Protein AF-A0A7X1GL61-F1 (afdb_monomer_lite)

Structure (mmCIF, N/CA/C/O backbone):
data_AF-A0A7X1GL61-F1
#
_entry.id   AF-A0A7X1GL61-F1
#
loop_
_atom_site.group_PDB
_atom_site.id
_atom_site.type_symbol
_atom_site.label_atom_id
_atom_site.label_alt_id
_atom_site.label_comp_id
_atom_site.label_asym_id
_atom_site.label_entity_id
_atom_site.label_seq_id
_atom_site.pdbx_PDB_ins_code
_atom_site.Cartn_x
_atom_site.Cartn_y
_atom_site.Cartn_z
_atom_site.occupancy
_atom_site.B_iso_or_equiv
_atom_site.auth_seq_id
_atom_site.auth_comp_id
_atom_site.auth_asym_id
_atom_site.auth_atom_id
_atom_site.pdbx_PDB_model_num
ATOM 1 N N . MET A 1 1 ? -16.104 19.755 0.732 1.00 35.72 1 MET A N 1
ATOM 2 C CA . MET A 1 1 ? -14.929 19.092 1.337 1.00 35.72 1 MET A CA 1
ATOM 3 C C . MET A 1 1 ? -15.304 17.815 2.101 1.00 35.72 1 MET A C 1
ATOM 5 O O . MET A 1 1 ? -14.654 16.812 1.860 1.00 35.72 1 MET A O 1
ATOM 9 N N . GLY A 1 2 ? -16.372 17.779 2.916 1.00 31.67 2 GLY A N 1
ATOM 10 C CA . GLY A 1 2 ? -16.784 16.562 3.654 1.00 31.67 2 GLY A CA 1
ATOM 11 C C . GLY A 1 2 ? -17.277 15.363 2.818 1.00 31.67 2 GLY A C 1
ATOM 12 O O . GLY A 1 2 ? -17.193 14.228 3.269 1.00 31.67 2 GLY A O 1
ATOM 13 N N . LYS A 1 3 ? -17.732 15.567 1.570 1.00 37.81 3 LYS A N 1
ATOM 14 C CA . LYS A 1 3 ? -18.213 14.467 0.703 1.00 37.81 3 LYS A CA 1
ATOM 15 C C . LYS A 1 3 ? -17.105 13.606 0.076 1.00 37.81 3 LYS A C 1
ATOM 17 O O . LYS A 1 3 ? -17.399 12.509 -0.374 1.00 37.81 3 LYS A O 1
ATOM 22 N N . THR A 1 4 ? -15.863 14.092 0.022 1.00 42.78 4 THR A N 1
ATOM 23 C CA . THR A 1 4 ? -14.760 13.411 -0.688 1.00 42.78 4 THR A CA 1
ATOM 24 C C . THR A 1 4 ? -13.744 12.756 0.245 1.00 42.78 4 THR A C 1
ATOM 26 O O . THR A 1 4 ? -13.018 11.874 -0.189 1.00 42.78 4 THR A O 1
ATOM 29 N N . LEU A 1 5 ? -13.685 13.186 1.509 1.00 47.06 5 LEU A N 1
ATOM 30 C CA . LEU A 1 5 ? -12.718 12.717 2.507 1.00 47.06 5 LEU A CA 1
ATOM 31 C C . LEU A 1 5 ? -13.384 11.996 3.707 1.00 47.06 5 LEU A C 1
ATOM 33 O O . LEU A 1 5 ? -12.695 11.559 4.624 1.00 47.06 5 LEU A O 1
ATOM 37 N N . GLY A 1 6 ? -14.715 11.856 3.705 1.00 50.38 6 GLY A N 1
ATOM 38 C CA . GLY A 1 6 ? -15.479 11.203 4.774 1.00 50.38 6 GLY A CA 1
ATOM 39 C C . GLY A 1 6 ? -15.629 12.053 6.044 1.00 50.38 6 GLY A C 1
ATOM 40 O O . GLY A 1 6 ? -14.907 13.031 6.261 1.00 50.38 6 GLY A O 1
ATOM 41 N N . GLN A 1 7 ? -16.577 11.669 6.910 1.00 53.06 7 GLN A N 1
ATOM 42 C CA . GLN A 1 7 ? -16.784 12.326 8.208 1.00 53.06 7 GLN A CA 1
ATOM 43 C C . GLN A 1 7 ? -15.521 12.272 9.077 1.00 53.06 7 GLN A C 1
ATOM 45 O O . GLN A 1 7 ? -15.272 13.224 9.811 1.00 53.06 7 GLN A O 1
ATOM 50 N N . ARG A 1 8 ? -14.676 11.235 8.943 1.00 49.50 8 ARG A N 1
ATOM 51 C CA . ARG A 1 8 ? -13.392 11.131 9.648 1.00 49.50 8 ARG A CA 1
ATOM 52 C C . ARG A 1 8 ? -12.419 12.225 9.254 1.00 49.50 8 ARG A C 1
ATOM 54 O O . ARG A 1 8 ? -11.902 12.848 10.154 1.00 49.50 8 ARG A O 1
ATOM 61 N N . ALA A 1 9 ? -12.171 12.540 7.984 1.00 48.84 9 ALA A N 1
ATOM 62 C CA . ALA A 1 9 ? -11.222 13.614 7.673 1.00 48.84 9 ALA A CA 1
ATOM 63 C C . ALA A 1 9 ? -11.732 14.988 8.110 1.00 48.84 9 ALA A C 1
ATOM 65 O O . ALA A 1 9 ? -10.955 15.810 8.578 1.00 48.84 9 ALA A O 1
ATOM 66 N N . GLU A 1 10 ? -13.038 15.240 8.007 1.00 48.97 10 GLU A N 1
ATOM 67 C CA . GLU A 1 10 ? -13.619 16.471 8.540 1.00 48.97 10 GLU A CA 1
ATOM 68 C C . GLU A 1 10 ? -13.513 16.514 10.072 1.00 48.97 10 GLU A C 1
ATOM 70 O O . GLU A 1 10 ? -13.145 17.544 10.633 1.00 48.97 10 GLU A O 1
ATOM 75 N N . ARG A 1 11 ? -13.765 15.393 10.754 1.00 56.38 11 ARG A N 1
ATOM 76 C CA . ARG A 1 11 ? -13.674 15.267 12.212 1.00 56.38 11 ARG A CA 1
ATOM 77 C C . ARG A 1 11 ? -12.227 15.244 12.700 1.00 56.38 11 ARG A C 1
ATOM 79 O O . ARG A 1 11 ? -11.986 15.864 13.713 1.00 56.38 11 ARG A O 1
ATOM 86 N N . VAL A 1 12 ? -11.281 14.663 11.963 1.00 52.12 12 VAL A N 1
ATOM 87 C CA . VAL A 1 12 ? -9.825 14.650 12.197 1.00 52.12 12 VAL A CA 1
ATOM 88 C C . VAL A 1 12 ? -9.245 16.028 11.952 1.00 52.12 12 VAL A C 1
ATOM 90 O O . VAL A 1 12 ? -8.448 16.478 12.752 1.00 52.12 12 VAL A O 1
ATOM 93 N N . LEU A 1 13 ? -9.671 16.755 10.918 1.00 54.50 13 LEU A N 1
ATOM 94 C CA . LEU A 1 13 ? -9.259 18.148 10.720 1.00 54.50 13 LEU A CA 1
ATOM 95 C C . LEU A 1 13 ? -9.868 19.071 11.785 1.00 54.50 13 LEU A C 1
ATOM 97 O O . LEU A 1 13 ? -9.197 19.989 12.246 1.00 54.50 13 LEU A O 1
ATOM 101 N N . ARG A 1 14 ? -11.107 18.812 12.231 1.00 51.25 14 ARG A N 1
ATOM 102 C CA . ARG A 1 14 ? -11.727 19.511 13.374 1.00 51.25 14 ARG A CA 1
ATOM 103 C C . ARG A 1 14 ? -11.134 19.082 14.728 1.00 51.25 14 ARG A C 1
ATOM 105 O O . ARG A 1 14 ? -11.115 19.885 15.656 1.00 51.25 14 ARG A O 1
ATOM 112 N N . SER A 1 15 ? -10.652 17.843 14.852 1.00 49.62 15 SER A N 1
ATOM 113 C CA . SER A 1 15 ? -10.037 17.254 16.051 1.00 49.62 15 SER A CA 1
ATOM 114 C C . SER A 1 15 ? -8.514 17.316 16.038 1.00 49.62 15 SER A C 1
ATOM 116 O O . SER A 1 15 ? -7.895 16.949 17.040 1.00 49.62 15 SER A O 1
ATOM 118 N N . CYS A 1 16 ? -7.899 17.820 14.963 1.00 47.19 16 CYS A N 1
ATOM 119 C CA . CYS A 1 16 ? -6.584 18.450 14.942 1.00 47.19 16 CYS A CA 1
ATOM 120 C C . CYS A 1 16 ? -6.709 19.719 15.787 1.00 47.19 16 CYS A C 1
ATOM 122 O O . CYS A 1 16 ? -6.627 20.849 15.317 1.00 47.19 16 CYS A O 1
ATOM 124 N N . LYS A 1 17 ? -6.977 19.494 17.076 1.00 55.34 17 LYS A N 1
ATOM 125 C CA . LYS A 1 17 ? -6.866 20.459 18.145 1.00 55.34 17 LYS A CA 1
ATOM 126 C C . LYS A 1 17 ? -5.479 21.079 18.0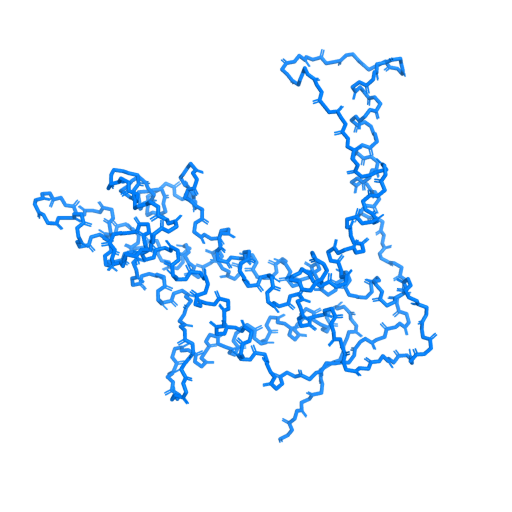34 1.00 55.34 17 LYS A C 1
ATOM 128 O O . LYS A 1 17 ? -4.526 20.418 17.614 1.00 55.34 17 LYS A O 1
ATOM 133 N N . SER A 1 18 ? -5.375 22.322 18.492 1.00 56.44 18 SER A N 1
ATOM 134 C CA . SER A 1 18 ? -4.109 23.026 18.727 1.00 56.44 18 SER A CA 1
ATOM 135 C C . SER A 1 18 ? -3.016 22.106 19.309 1.00 56.44 18 SER A C 1
ATOM 137 O O . SER A 1 18 ? -1.857 22.190 18.926 1.00 56.44 18 SER A O 1
ATOM 139 N N . ASP A 1 19 ? -3.411 21.139 20.145 1.00 60.50 19 ASP A N 1
ATOM 140 C CA . ASP A 1 19 ? -2.547 20.166 20.824 1.00 60.50 19 ASP A CA 1
ATOM 141 C C . ASP A 1 19 ? -1.820 19.150 19.916 1.00 60.50 19 ASP A C 1
ATOM 143 O O . ASP A 1 19 ? -0.963 18.416 20.407 1.00 60.50 19 ASP A O 1
ATOM 147 N N . ARG A 1 20 ? -2.149 19.064 18.618 1.00 62.38 20 ARG A N 1
ATOM 148 C CA . ARG A 1 20 ? -1.465 18.197 17.630 1.00 62.38 20 ARG A CA 1
ATOM 149 C C . ARG A 1 20 ? -0.757 18.979 16.517 1.00 62.38 20 ARG A C 1
ATOM 151 O O . ARG A 1 20 ? -0.264 18.374 15.567 1.00 62.38 20 ARG A O 1
ATOM 158 N N . ILE A 1 21 ? -0.711 20.307 16.617 1.00 72.50 21 ILE A N 1
ATOM 159 C CA . ILE A 1 21 ? 0.032 21.184 15.708 1.00 72.50 21 ILE A CA 1
ATOM 160 C C . ILE A 1 21 ? 1.222 21.737 16.488 1.00 72.50 21 ILE A C 1
ATOM 162 O O . ILE A 1 21 ? 1.045 22.415 17.495 1.00 72.50 21 ILE A O 1
ATOM 166 N N . PHE A 1 22 ? 2.434 21.456 16.013 1.00 81.62 22 PHE A N 1
ATOM 167 C CA . PHE A 1 22 ? 3.668 21.880 16.674 1.00 81.62 22 PHE A CA 1
ATOM 168 C C . PHE A 1 22 ? 4.466 22.790 15.751 1.00 81.62 22 PHE A C 1
ATOM 170 O O . PHE A 1 22 ? 4.645 22.485 14.568 1.00 81.62 22 PHE A O 1
ATOM 177 N N . PHE A 1 23 ? 4.976 23.898 16.286 1.00 81.06 23 PHE A N 1
ATOM 178 C CA . PHE A 1 23 ? 5.812 24.812 15.512 1.00 81.06 23 PHE A CA 1
ATOM 179 C C . PHE A 1 23 ? 7.296 24.576 15.796 1.00 81.06 23 PHE A C 1
ATOM 181 O O . PHE A 1 23 ? 7.826 24.969 16.836 1.00 81.06 23 PHE A O 1
ATOM 188 N N . LEU A 1 24 ? 7.985 23.967 14.830 1.00 79.94 24 LEU A N 1
ATOM 189 C CA . LEU A 1 24 ? 9.432 23.775 14.872 1.00 79.94 24 LEU A CA 1
ATOM 190 C C . LEU A 1 24 ? 10.106 24.770 13.924 1.00 79.94 24 LEU A C 1
ATOM 192 O O . LEU A 1 24 ? 9.918 24.726 12.712 1.00 79.94 24 LEU A O 1
ATOM 196 N N . SER A 1 25 ? 10.916 25.667 14.482 1.00 76.25 25 SER A N 1
ATOM 197 C CA . SER A 1 25 ? 11.738 26.608 13.718 1.00 76.25 25 SER A CA 1
ATOM 198 C C . SER A 1 25 ? 13.206 26.452 14.091 1.00 76.25 25 SER A C 1
ATOM 200 O O . SER A 1 25 ? 13.525 25.975 15.177 1.00 76.25 25 SER A O 1
ATOM 202 N N . LYS A 1 26 ? 14.106 26.867 13.191 1.00 74.62 26 LYS A N 1
ATOM 203 C CA . LYS A 1 26 ? 15.563 26.855 13.415 1.00 74.62 26 LYS A CA 1
ATOM 204 C C . LYS A 1 26 ? 16.116 25.471 13.818 1.00 74.62 26 LYS A C 1
ATOM 206 O O . LYS A 1 26 ? 17.033 25.393 14.633 1.00 74.62 26 LYS A O 1
ATOM 211 N N . THR A 1 27 ? 15.574 24.394 13.242 1.00 72.31 27 THR A N 1
ATOM 212 C CA . THR A 1 27 ? 15.935 22.992 13.541 1.00 72.31 27 THR A CA 1
ATOM 213 C C . THR A 1 27 ? 17.388 22.639 13.215 1.00 72.31 27 THR A C 1
ATOM 215 O O . THR A 1 27 ? 17.901 21.641 13.708 1.00 72.31 27 THR A O 1
ATOM 218 N N . GLN A 1 28 ? 18.072 23.475 12.435 1.00 74.44 28 GLN A N 1
ATOM 219 C CA . GLN A 1 28 ? 19.502 23.380 12.147 1.00 74.44 28 GLN A CA 1
ATOM 220 C C . GLN A 1 28 ? 20.413 23.747 13.333 1.00 74.44 28 GLN A C 1
ATOM 222 O O . GLN A 1 28 ? 21.612 23.497 13.271 1.00 74.44 28 GLN A O 1
ATOM 227 N N . ASN A 1 29 ? 19.875 24.358 14.394 1.00 73.81 29 ASN A N 1
ATOM 228 C CA . ASN A 1 29 ? 20.645 24.791 15.558 1.00 73.81 29 ASN A CA 1
ATOM 229 C C . ASN A 1 29 ? 20.341 23.909 16.774 1.00 73.81 29 ASN A C 1
ATOM 231 O O . ASN A 1 29 ? 19.185 23.584 17.045 1.00 73.81 29 ASN A O 1
ATOM 235 N N . THR A 1 30 ? 21.358 23.608 17.583 1.00 71.06 30 THR A N 1
ATOM 236 C CA . THR A 1 30 ? 21.155 22.996 18.904 1.00 71.06 30 THR A CA 1
ATOM 237 C C . THR A 1 30 ? 20.422 23.978 19.819 1.00 71.06 30 THR A C 1
ATOM 239 O O . THR A 1 30 ? 20.932 25.067 20.101 1.00 71.06 30 THR A O 1
ATOM 242 N N . PHE A 1 31 ? 19.229 23.617 20.293 1.00 69.25 31 PHE A N 1
ATOM 243 C CA . PHE A 1 31 ? 18.490 24.425 21.262 1.00 69.25 31 PHE A CA 1
ATOM 244 C C . PHE A 1 31 ? 18.923 24.088 22.692 1.00 69.25 31 PHE A C 1
ATOM 246 O O . PHE A 1 31 ? 19.208 22.940 23.025 1.00 69.25 31 PHE A O 1
ATOM 253 N N . LYS A 1 32 ? 18.962 25.102 23.561 1.00 72.44 32 LYS A N 1
ATOM 254 C CA . LYS A 1 32 ? 19.194 24.901 24.996 1.00 72.44 32 LYS A CA 1
ATOM 255 C C . LYS A 1 32 ? 17.914 24.391 25.660 1.00 72.44 32 LYS A C 1
ATOM 257 O O . LYS A 1 32 ? 16.815 24.814 25.297 1.00 72.44 32 LYS A O 1
ATOM 262 N N . THR A 1 33 ? 18.062 23.514 26.650 1.00 72.31 33 THR A N 1
ATOM 263 C CA . THR A 1 33 ? 16.967 23.039 27.507 1.00 72.31 33 THR A CA 1
ATOM 264 C C . THR A 1 33 ? 16.531 24.161 28.452 1.00 72.31 33 THR A C 1
ATOM 266 O O . THR A 1 33 ? 16.980 24.243 29.593 1.00 72.31 33 THR A O 1
ATOM 269 N N . ASP A 1 34 ? 15.689 25.064 27.956 1.00 76.50 34 ASP A N 1
ATOM 270 C CA . ASP A 1 34 ? 15.170 26.212 28.701 1.00 76.50 34 ASP A CA 1
ATOM 271 C C . ASP A 1 34 ? 13.643 26.262 28.586 1.00 76.50 34 ASP A C 1
ATOM 273 O O . ASP A 1 34 ? 13.090 26.256 27.488 1.00 76.50 34 ASP A O 1
ATOM 277 N N . LYS A 1 35 ? 12.952 26.366 29.727 1.00 67.81 35 LYS A N 1
ATOM 278 C CA . LYS A 1 35 ? 11.489 26.498 29.797 1.00 67.81 35 LYS A CA 1
ATOM 279 C C . LYS A 1 35 ? 10.970 27.782 29.136 1.00 67.81 35 LYS A C 1
ATOM 281 O O . LYS A 1 35 ? 9.783 27.854 28.832 1.00 67.81 35 LYS A O 1
ATOM 286 N N . ARG A 1 36 ? 11.820 28.790 28.908 1.00 75.31 36 ARG A N 1
ATOM 287 C CA . ARG A 1 36 ? 11.470 30.010 28.156 1.00 75.31 36 ARG A CA 1
ATOM 288 C C . ARG A 1 36 ? 11.630 29.851 26.641 1.00 75.31 36 ARG A C 1
ATOM 290 O O . ARG A 1 36 ? 11.138 30.687 25.888 1.00 75.31 36 ARG A O 1
ATOM 297 N N . SER A 1 37 ? 12.298 28.792 26.180 1.00 78.50 37 SER A N 1
ATOM 298 C CA . SER A 1 37 ? 12.476 28.521 24.754 1.00 78.50 37 SER A CA 1
ATOM 299 C C . SER A 1 37 ? 11.187 27.971 24.147 1.00 78.50 37 SER A C 1
ATOM 301 O O . SER A 1 37 ? 10.727 26.884 24.499 1.00 78.50 37 SER A O 1
ATOM 303 N N . LEU A 1 38 ? 10.622 28.712 23.191 1.00 79.19 38 LEU A N 1
ATOM 304 C CA . LEU A 1 38 ? 9.436 28.294 22.437 1.00 79.19 38 LEU A CA 1
ATOM 305 C C . LEU A 1 38 ? 9.664 26.948 21.739 1.00 79.19 38 LEU A C 1
ATOM 307 O O . LEU A 1 38 ? 8.835 26.056 21.861 1.00 79.19 38 LEU A O 1
ATOM 311 N N . ILE A 1 39 ? 10.821 26.768 21.093 1.00 82.56 39 ILE A N 1
ATOM 312 C CA . ILE A 1 39 ? 11.164 25.528 20.378 1.00 82.56 39 ILE A CA 1
ATOM 313 C C . ILE A 1 39 ? 11.233 24.344 21.346 1.00 82.56 39 ILE A C 1
ATOM 315 O O . ILE A 1 39 ? 10.698 23.284 21.046 1.00 82.56 39 ILE A O 1
ATOM 319 N N . TYR A 1 40 ? 11.850 24.523 22.520 1.00 82.75 40 TYR A N 1
ATOM 320 C CA . TYR A 1 40 ? 11.938 23.461 23.527 1.00 82.75 40 TYR A CA 1
ATOM 321 C C . TYR A 1 40 ? 10.550 23.039 24.019 1.00 82.75 40 TYR A C 1
ATOM 323 O O . TYR A 1 40 ? 10.269 21.849 24.138 1.00 82.75 40 TYR A O 1
ATOM 331 N N . ASN A 1 41 ? 9.663 24.005 24.266 1.00 83.19 41 ASN A N 1
ATOM 332 C CA . ASN A 1 41 ? 8.305 23.724 24.717 1.00 83.19 41 ASN A CA 1
ATOM 333 C C . ASN A 1 41 ? 7.457 23.061 23.625 1.00 83.19 41 ASN A C 1
ATOM 335 O O . ASN A 1 41 ? 6.750 22.106 23.926 1.00 83.19 41 ASN A O 1
ATOM 339 N N . GLU A 1 42 ? 7.552 23.512 22.374 1.00 85.75 42 GLU A N 1
ATOM 340 C CA . GLU A 1 42 ? 6.866 22.887 21.235 1.00 85.75 42 GLU A CA 1
ATOM 341 C C . GLU A 1 42 ? 7.382 21.465 20.975 1.00 85.75 42 GLU A C 1
ATOM 343 O O . GLU A 1 42 ? 6.590 20.542 20.803 1.00 85.75 42 GLU A O 1
ATOM 348 N N . PHE A 1 43 ? 8.697 21.245 21.065 1.00 85.12 43 PHE A N 1
ATOM 349 C CA . PHE A 1 43 ? 9.287 19.909 20.966 1.00 85.12 43 PHE A CA 1
ATOM 350 C C . PHE A 1 43 ? 8.848 19.007 22.126 1.00 85.12 43 PHE A C 1
ATOM 352 O O . PHE A 1 43 ? 8.506 17.847 21.919 1.00 85.12 43 PHE A O 1
ATOM 359 N N . LYS A 1 44 ? 8.779 19.538 23.354 1.00 86.12 44 LYS A N 1
ATOM 360 C CA . LYS A 1 44 ? 8.270 18.803 24.519 1.00 86.12 44 LYS A CA 1
ATOM 361 C C . LYS A 1 44 ? 6.782 18.468 24.383 1.00 86.12 44 LYS A C 1
ATOM 363 O O . LYS A 1 44 ? 6.391 17.369 24.762 1.00 86.12 44 LYS A O 1
ATOM 368 N N . LYS A 1 45 ? 5.959 19.375 23.843 1.00 85.19 45 LYS A N 1
ATOM 369 C CA . LYS A 1 45 ? 4.546 19.104 23.528 1.00 85.19 45 LYS A CA 1
ATOM 370 C C . LYS A 1 45 ? 4.420 18.008 22.473 1.00 85.19 45 LYS A C 1
ATOM 372 O O . LYS A 1 45 ? 3.621 17.100 22.662 1.00 85.19 45 LYS A O 1
ATOM 377 N N . MET A 1 46 ? 5.244 18.056 21.426 1.00 85.31 46 MET A N 1
ATOM 378 C CA . MET A 1 46 ? 5.297 17.015 20.400 1.00 85.31 46 MET A CA 1
ATOM 379 C C . MET A 1 46 ? 5.660 15.661 21.011 1.00 85.31 46 MET A C 1
ATOM 381 O O . MET A 1 46 ? 4.949 14.685 20.798 1.00 85.31 46 MET A O 1
ATOM 385 N N . LEU A 1 47 ? 6.716 15.605 21.828 1.00 86.44 47 LEU A N 1
ATOM 386 C CA . LEU A 1 47 ? 7.101 14.382 22.532 1.00 86.44 47 LEU A CA 1
ATOM 387 C C . LEU A 1 47 ? 5.994 13.892 23.465 1.00 86.44 47 LEU A C 1
ATOM 389 O O . LEU A 1 47 ? 5.702 12.707 23.463 1.00 86.44 47 LEU A O 1
ATOM 393 N N . ALA A 1 48 ? 5.350 14.773 24.233 1.00 85.19 48 ALA A N 1
ATOM 394 C CA . ALA A 1 48 ? 4.237 14.397 25.103 1.00 85.19 48 ALA A CA 1
ATOM 395 C C . ALA A 1 48 ? 3.047 13.840 24.307 1.00 85.19 48 ALA A C 1
ATOM 397 O O . ALA A 1 48 ? 2.439 12.861 24.726 1.00 85.19 48 ALA A O 1
ATOM 398 N N . ALA A 1 49 ? 2.741 14.420 23.144 1.00 81.62 49 ALA A N 1
ATOM 399 C CA . ALA A 1 49 ? 1.716 13.898 22.252 1.00 81.62 49 ALA A CA 1
ATOM 400 C C . ALA A 1 49 ? 2.095 12.519 21.691 1.00 81.62 49 ALA A C 1
ATOM 402 O O . ALA A 1 49 ? 1.240 11.641 21.658 1.00 81.62 49 ALA A O 1
ATOM 403 N N . ILE A 1 50 ? 3.366 12.301 21.326 1.00 82.00 50 ILE A N 1
ATOM 404 C CA . ILE A 1 50 ? 3.882 10.981 20.929 1.00 82.00 50 ILE A CA 1
ATOM 405 C C . ILE A 1 50 ? 3.780 9.995 22.102 1.00 82.00 50 ILE A C 1
ATOM 407 O O . ILE A 1 50 ? 3.256 8.903 21.932 1.00 82.00 50 ILE A O 1
ATOM 411 N N . TYR A 1 51 ? 4.192 10.372 23.314 1.00 79.06 51 TYR A N 1
ATOM 412 C CA . TYR A 1 51 ? 4.051 9.516 24.497 1.00 79.06 51 TYR A CA 1
ATOM 413 C C . TYR A 1 51 ? 2.595 9.152 24.781 1.00 79.06 51 TYR A C 1
ATOM 415 O O . TYR A 1 51 ? 2.316 8.013 25.133 1.00 79.06 51 TYR A O 1
ATOM 423 N N . LYS A 1 52 ? 1.659 10.074 24.550 1.00 75.19 52 LYS A N 1
ATOM 424 C CA . LYS A 1 52 ? 0.228 9.799 24.689 1.00 75.19 52 LYS A CA 1
ATOM 425 C C . LYS A 1 52 ? -0.289 8.777 23.672 1.00 75.19 52 LYS A C 1
ATOM 427 O O . LYS A 1 52 ? -1.255 8.087 23.954 1.00 75.19 52 LYS A O 1
ATOM 432 N N . THR A 1 53 ? 0.355 8.637 22.511 1.00 65.94 53 THR A N 1
ATOM 433 C CA . THR A 1 53 ? 0.028 7.549 21.566 1.00 65.94 53 THR A CA 1
ATOM 434 C C . THR A 1 53 ? 0.530 6.176 22.020 1.00 65.94 53 THR A C 1
ATOM 436 O O . THR A 1 53 ? 0.153 5.177 21.424 1.00 65.94 53 THR A O 1
ATOM 439 N N . ILE A 1 54 ? 1.367 6.124 23.063 1.00 69.19 54 ILE A N 1
ATOM 440 C CA . ILE A 1 54 ? 1.886 4.890 23.671 1.00 69.19 54 ILE A CA 1
ATOM 441 C C . ILE A 1 54 ? 1.028 4.476 24.885 1.00 69.19 54 ILE A C 1
ATOM 443 O O . ILE A 1 54 ? 1.180 3.366 25.393 1.00 69.19 54 ILE A O 1
ATOM 447 N N . GLU A 1 55 ? 0.128 5.343 25.373 1.00 67.12 55 GLU A N 1
ATOM 448 C CA . GLU A 1 55 ? -0.816 4.966 26.431 1.00 67.12 55 GLU A CA 1
ATOM 449 C C . GLU A 1 55 ? -1.688 3.795 25.949 1.00 67.12 55 GLU A C 1
ATOM 451 O O . GLU A 1 55 ? -2.124 3.803 24.794 1.00 67.12 55 GLU A O 1
ATOM 456 N N . PRO A 1 56 ? -1.926 2.776 26.800 1.00 60.22 56 PRO A N 1
ATOM 457 C CA . PRO A 1 56 ? -2.713 1.619 26.408 1.00 60.22 56 PRO A CA 1
ATOM 458 C C . PRO A 1 56 ? -4.103 2.078 25.949 1.00 60.22 56 PRO A C 1
ATOM 460 O O . PRO A 1 56 ? -4.688 2.967 26.582 1.00 60.22 56 PRO A O 1
ATOM 463 N N . PRO A 1 57 ? -4.622 1.505 24.850 1.00 62.97 57 PRO A N 1
ATOM 464 C CA . PRO A 1 57 ? -5.915 1.896 24.324 1.00 62.97 57 PRO A CA 1
ATOM 465 C C . PRO A 1 57 ? -6.984 1.707 25.400 1.00 62.97 57 PRO A C 1
ATOM 467 O O . PRO A 1 57 ? -6.935 0.765 26.195 1.00 62.97 57 PRO A O 1
ATOM 470 N N . ILE A 1 58 ? -7.934 2.642 25.443 1.00 62.50 58 ILE A N 1
ATOM 471 C CA . ILE A 1 58 ? -9.093 2.563 26.336 1.00 62.50 58 ILE A CA 1
ATOM 472 C C . ILE A 1 58 ? -9.745 1.192 26.104 1.00 62.50 58 ILE A C 1
ATOM 474 O O . ILE A 1 58 ? -9.955 0.853 24.940 1.00 62.50 58 ILE A O 1
ATOM 478 N N . PRO A 1 59 ? -10.062 0.408 27.151 1.00 63.31 59 PRO A N 1
ATOM 479 C CA . PRO A 1 59 ? -10.798 -0.837 26.985 1.00 63.31 59 PRO A CA 1
ATOM 480 C C . PRO A 1 59 ? -12.086 -0.569 26.210 1.00 63.31 59 PRO A C 1
ATOM 482 O O . PRO A 1 59 ? -12.921 0.239 26.629 1.00 63.31 59 PRO A O 1
ATOM 485 N N . THR A 1 60 ? -12.209 -1.181 25.039 1.00 62.69 60 THR A N 1
ATOM 486 C CA . THR A 1 60 ? -13.353 -0.974 24.161 1.00 62.69 60 THR A CA 1
ATOM 487 C C . THR A 1 60 ? -14.381 -2.053 24.416 1.00 62.69 60 THR A C 1
ATOM 489 O O . THR A 1 60 ? -14.304 -3.132 23.846 1.00 62.69 60 THR A O 1
ATOM 492 N N . ASP A 1 61 ? -15.411 -1.721 25.190 1.00 75.75 61 ASP A N 1
ATOM 493 C CA . ASP A 1 61 ? -16.632 -2.534 25.249 1.00 75.75 61 ASP A CA 1
ATOM 494 C C . ASP A 1 61 ? -17.469 -2.402 23.956 1.00 75.75 61 ASP A C 1
ATOM 496 O O . ASP A 1 61 ? -18.565 -2.937 23.879 1.00 75.75 61 ASP A O 1
ATOM 500 N N . ALA A 1 62 ? -16.984 -1.669 22.942 1.00 85.38 62 ALA A N 1
ATOM 501 C CA . ALA A 1 62 ? -17.655 -1.411 21.671 1.00 85.38 62 ALA A CA 1
ATOM 502 C C . ALA A 1 62 ? -17.056 -2.267 20.547 1.00 85.38 62 ALA A C 1
ATOM 504 O O . ALA A 1 62 ? -15.965 -1.978 20.062 1.00 85.38 62 ALA A O 1
ATOM 505 N N . THR A 1 63 ? -17.795 -3.277 20.096 1.00 89.81 63 THR A N 1
ATOM 506 C CA . THR A 1 63 ? -17.387 -4.177 19.012 1.00 89.81 63 THR A CA 1
ATOM 507 C C . THR A 1 63 ? -18.017 -3.747 17.680 1.00 89.81 63 THR A C 1
ATOM 509 O O . THR A 1 63 ? -19.242 -3.816 17.541 1.00 89.81 63 THR A O 1
ATOM 512 N N . PRO A 1 64 ? -17.238 -3.311 16.675 1.00 92.44 64 PRO A N 1
ATOM 513 C CA . PRO A 1 64 ? -17.762 -3.030 15.343 1.00 92.44 64 PRO A CA 1
ATOM 514 C C . PRO A 1 64 ? -18.044 -4.329 14.581 1.00 92.44 64 PRO A C 1
ATOM 516 O O . PRO A 1 64 ? -17.262 -5.281 14.628 1.00 92.44 64 PRO A O 1
ATOM 519 N N . VAL A 1 65 ? -19.155 -4.359 13.846 1.00 92.31 65 VAL A N 1
ATOM 520 C CA . VAL A 1 65 ? -19.539 -5.478 12.976 1.00 92.31 65 VAL A CA 1
ATOM 521 C C . VAL A 1 65 ? -19.456 -5.031 11.520 1.00 92.31 65 VAL A C 1
ATOM 523 O O . VAL A 1 65 ? -19.990 -3.982 11.163 1.00 92.31 65 VAL A O 1
ATOM 526 N N . TYR A 1 66 ? -18.815 -5.831 10.670 1.00 92.88 66 TYR A N 1
ATOM 527 C CA . TYR A 1 66 ? -18.590 -5.533 9.252 1.00 92.88 66 TYR A CA 1
ATOM 528 C C . TYR A 1 66 ? -19.194 -6.595 8.321 1.00 92.88 66 TYR A C 1
ATOM 530 O O . TYR A 1 66 ? -19.346 -7.757 8.701 1.00 92.88 66 TYR A O 1
ATOM 538 N N . ASP A 1 67 ? -19.475 -6.189 7.080 1.00 89.94 67 ASP A N 1
ATOM 539 C CA . ASP A 1 67 ? -19.836 -7.046 5.941 1.00 89.94 67 ASP A CA 1
ATOM 540 C C . ASP A 1 67 ? -18.803 -6.844 4.823 1.00 89.94 67 ASP A C 1
ATOM 542 O O . ASP A 1 67 ? -18.585 -5.718 4.377 1.00 89.94 67 ASP A O 1
ATOM 546 N N . ASP A 1 68 ? -18.152 -7.917 4.370 1.00 87.00 68 ASP A N 1
ATOM 547 C CA . ASP A 1 68 ? -17.056 -7.855 3.399 1.00 87.00 68 ASP A CA 1
ATOM 548 C C . ASP A 1 68 ? -17.508 -7.924 1.927 1.00 87.00 68 ASP A C 1
ATOM 550 O O . ASP A 1 68 ? -16.663 -7.894 1.022 1.00 87.00 68 ASP A O 1
ATOM 554 N N . SER A 1 69 ? -18.821 -7.938 1.670 1.00 85.62 69 SER A N 1
ATOM 555 C CA . SER A 1 69 ? -19.414 -8.062 0.329 1.00 85.62 69 SER A CA 1
ATOM 556 C C . SER A 1 69 ? -18.893 -7.015 -0.667 1.00 85.62 69 SER A C 1
ATOM 558 O O . SER A 1 69 ? -18.614 -7.325 -1.825 1.00 85.62 69 SER A O 1
ATOM 560 N N . ASN A 1 70 ? -18.679 -5.774 -0.214 1.00 84.88 70 ASN A N 1
ATOM 561 C CA . ASN A 1 70 ? -18.205 -4.669 -1.060 1.00 84.88 70 ASN A CA 1
ATOM 562 C C . ASN A 1 70 ? -16.680 -4.469 -1.040 1.00 84.88 70 ASN A C 1
ATOM 564 O O . ASN A 1 70 ? -16.163 -3.561 -1.698 1.00 84.88 70 ASN A O 1
ATOM 568 N N . LEU A 1 71 ? -15.931 -5.302 -0.311 1.00 90.62 71 LEU A N 1
ATOM 569 C CA . LEU A 1 71 ? -14.488 -5.123 -0.142 1.00 90.62 71 LEU A CA 1
ATOM 570 C C . LEU A 1 71 ? -13.726 -5.226 -1.471 1.00 90.62 71 LEU A C 1
ATOM 572 O O . LEU A 1 71 ? -12.782 -4.472 -1.710 1.00 90.62 71 LEU A O 1
ATOM 576 N N . VAL A 1 72 ? -14.168 -6.114 -2.365 1.00 92.38 72 VAL A N 1
ATOM 577 C CA . VAL A 1 72 ? -13.541 -6.301 -3.682 1.00 92.38 72 VAL A CA 1
ATOM 578 C C . VAL A 1 72 ? -13.566 -5.018 -4.522 1.00 92.38 72 VAL A C 1
ATOM 580 O O . VAL A 1 72 ? -12.590 -4.722 -5.209 1.00 92.38 72 VAL A O 1
ATOM 583 N N . LEU A 1 73 ? -14.623 -4.206 -4.407 1.00 92.56 73 LEU A N 1
ATOM 584 C CA . LEU A 1 73 ? -14.750 -2.932 -5.121 1.00 92.56 73 LEU A CA 1
ATOM 585 C C . LEU A 1 73 ? -13.749 -1.895 -4.593 1.00 92.56 73 LEU A C 1
ATOM 587 O O . LEU A 1 73 ? -13.130 -1.172 -5.375 1.00 92.56 73 LEU A O 1
ATOM 591 N N . ASN A 1 74 ? -13.542 -1.857 -3.273 1.00 94.06 74 ASN A N 1
ATOM 592 C CA . ASN A 1 74 ? -12.543 -0.993 -2.638 1.00 94.06 74 ASN A CA 1
ATOM 593 C C . ASN A 1 74 ? -11.117 -1.376 -3.067 1.00 94.06 74 ASN A C 1
ATOM 595 O O . ASN A 1 74 ? -10.328 -0.503 -3.430 1.00 94.06 74 ASN A O 1
ATOM 599 N N . ILE A 1 75 ? -10.809 -2.678 -3.097 1.00 95.88 75 ILE A N 1
ATOM 600 C CA . ILE A 1 75 ? -9.514 -3.212 -3.554 1.00 95.88 75 ILE A CA 1
ATOM 601 C C . ILE A 1 75 ? -9.274 -2.870 -5.027 1.00 95.88 75 ILE A C 1
ATOM 603 O O . ILE A 1 75 ? -8.211 -2.357 -5.383 1.00 95.88 75 ILE A O 1
ATOM 607 N N . GLN A 1 76 ? -10.271 -3.103 -5.884 1.00 95.94 76 GLN A N 1
ATOM 608 C CA . GLN A 1 76 ? -10.182 -2.791 -7.307 1.00 95.94 76 GLN A CA 1
ATOM 609 C C . GLN A 1 76 ? -9.921 -1.303 -7.536 1.00 95.94 76 GLN A C 1
ATOM 611 O O . GLN A 1 76 ? -9.018 -0.935 -8.293 1.00 95.94 76 GLN A O 1
ATOM 616 N N . LYS A 1 77 ? -10.666 -0.435 -6.848 1.00 96.50 77 LYS A N 1
ATOM 617 C CA . LYS A 1 77 ? -10.503 1.013 -6.964 1.00 96.50 77 LYS A CA 1
ATOM 618 C C . LYS A 1 77 ? -9.124 1.476 -6.490 1.00 96.50 77 LYS A C 1
ATOM 620 O O . LYS A 1 77 ? -8.493 2.269 -7.188 1.00 96.50 77 LYS A O 1
ATOM 625 N N . ALA A 1 78 ? -8.627 0.943 -5.372 1.00 97.19 78 ALA A N 1
ATOM 626 C CA . ALA A 1 78 ? -7.285 1.231 -4.870 1.00 97.19 78 ALA A CA 1
ATOM 627 C C . ALA A 1 78 ? -6.194 0.844 -5.879 1.00 97.19 78 ALA A C 1
ATOM 629 O O . ALA A 1 78 ? -5.336 1.670 -6.202 1.00 97.19 78 ALA A O 1
ATOM 630 N N . ALA A 1 79 ? -6.266 -0.370 -6.438 1.00 97.69 79 ALA A N 1
ATOM 631 C CA . ALA A 1 79 ? -5.326 -0.836 -7.454 1.00 97.69 79 ALA A CA 1
ATOM 632 C C . ALA A 1 79 ? -5.361 0.067 -8.700 1.00 97.69 79 ALA A C 1
ATOM 634 O O . ALA A 1 79 ? -4.323 0.540 -9.162 1.00 97.69 79 ALA A O 1
ATOM 635 N N . MET A 1 80 ? -6.549 0.409 -9.209 1.00 97.44 80 MET A N 1
ATOM 636 C CA . MET A 1 80 ? -6.685 1.317 -10.356 1.00 97.44 80 MET A CA 1
ATOM 637 C C . MET A 1 80 ? -6.100 2.712 -10.090 1.00 97.44 80 MET A C 1
ATOM 639 O O . MET A 1 80 ? -5.478 3.302 -10.978 1.00 97.44 80 MET A O 1
ATOM 643 N N . GLU A 1 81 ? -6.311 3.265 -8.894 1.00 97.44 81 GLU A N 1
ATOM 644 C CA . GLU A 1 81 ? -5.784 4.577 -8.494 1.00 97.44 81 GLU A CA 1
ATOM 645 C C . GLU A 1 81 ? -4.273 4.567 -8.218 1.00 97.44 81 GLU A C 1
ATOM 647 O O . GLU A 1 81 ? -3.639 5.626 -8.264 1.00 97.44 81 GLU A O 1
ATOM 652 N N . PHE A 1 82 ? -3.684 3.397 -7.969 1.00 98.19 82 PHE A N 1
ATOM 653 C CA . PHE A 1 82 ? -2.236 3.207 -7.958 1.00 98.19 82 PHE A CA 1
ATOM 654 C C . PHE A 1 82 ? -1.681 3.148 -9.387 1.00 98.19 82 PHE A C 1
ATOM 656 O O . PHE A 1 82 ? -0.788 3.919 -9.735 1.00 98.19 82 PHE A O 1
ATOM 663 N N . HIS A 1 83 ? -2.258 2.306 -10.246 1.00 98.12 83 HIS A N 1
ATOM 664 C CA . HIS A 1 83 ? -1.767 2.077 -11.608 1.00 98.12 83 HIS A CA 1
ATOM 665 C C . HIS A 1 83 ? -1.809 3.324 -12.491 1.00 98.12 83 HIS A C 1
ATOM 667 O O . HIS A 1 83 ? -0.805 3.673 -13.113 1.00 98.12 83 HIS A O 1
ATOM 673 N N . LYS A 1 84 ? -2.943 4.036 -12.529 1.00 96.94 84 LYS A N 1
ATOM 674 C CA . LYS A 1 84 ? -3.151 5.157 -13.468 1.00 96.94 84 LYS A CA 1
ATOM 675 C C . LYS A 1 84 ? -2.055 6.238 -13.382 1.00 96.94 84 LYS A C 1
ATOM 677 O O . LYS A 1 84 ? -1.473 6.561 -14.421 1.00 96.94 84 LYS A O 1
ATOM 682 N N . PRO A 1 85 ? -1.708 6.782 -12.194 1.00 97.19 85 PRO A N 1
ATOM 683 C CA . PRO A 1 85 ? -0.616 7.744 -1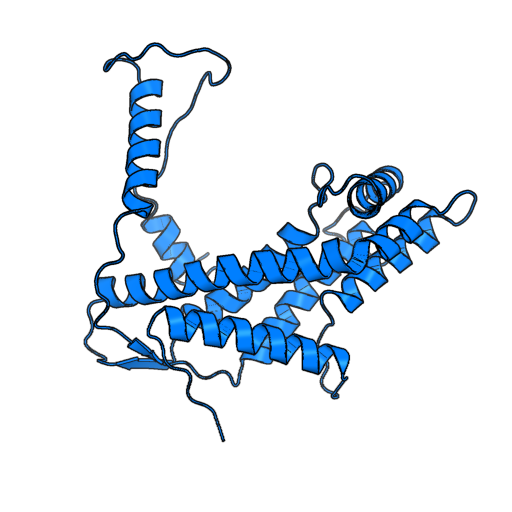2.079 1.00 97.19 85 PRO A CA 1
ATOM 684 C C . PRO A 1 85 ? 0.745 7.197 -12.501 1.00 97.19 85 PRO A C 1
ATOM 686 O O . PRO A 1 85 ? 1.539 7.917 -13.107 1.00 97.19 85 PRO A O 1
ATOM 689 N N . TRP A 1 86 ? 1.032 5.936 -12.182 1.00 98.06 86 TRP A N 1
ATOM 690 C CA . TRP A 1 86 ? 2.316 5.321 -12.499 1.00 98.06 86 TRP A CA 1
ATOM 691 C C . TRP A 1 86 ? 2.473 5.039 -13.993 1.00 98.06 86 TRP A C 1
ATOM 693 O O . TRP A 1 86 ? 3.522 5.351 -14.552 1.00 98.06 86 TRP A O 1
ATOM 703 N N . GLU A 1 87 ? 1.428 4.582 -14.683 1.00 97.94 87 GLU A N 1
ATOM 704 C CA . GLU A 1 87 ? 1.443 4.437 -16.144 1.00 97.94 87 GLU A CA 1
ATOM 705 C C . GLU A 1 87 ? 1.692 5.779 -16.860 1.00 97.94 87 GLU A C 1
ATOM 707 O O . GLU A 1 87 ? 2.411 5.820 -17.865 1.00 97.94 87 GLU A O 1
ATOM 712 N N . ALA A 1 88 ? 1.155 6.883 -16.325 1.00 97.69 88 ALA A N 1
ATOM 713 C CA . ALA A 1 88 ? 1.415 8.228 -16.839 1.00 97.69 88 ALA A CA 1
ATOM 714 C C . ALA A 1 88 ? 2.868 8.673 -16.603 1.00 97.69 88 ALA A C 1
ATOM 716 O O . ALA A 1 88 ? 3.551 9.111 -17.534 1.00 97.69 88 ALA A O 1
ATOM 717 N N . ARG A 1 89 ? 3.390 8.480 -15.383 1.00 97.62 89 ARG A N 1
ATOM 718 C CA . ARG A 1 89 ? 4.800 8.758 -15.045 1.00 97.62 89 ARG A CA 1
ATOM 719 C C . ARG A 1 89 ? 5.767 7.964 -15.924 1.00 97.62 89 ARG A C 1
ATOM 721 O O . ARG A 1 89 ? 6.796 8.499 -16.327 1.00 97.62 89 ARG A O 1
ATOM 728 N N . LEU A 1 90 ? 5.422 6.726 -16.272 1.00 97.62 90 LEU A N 1
ATOM 729 C CA . LEU A 1 90 ? 6.224 5.839 -17.118 1.00 97.62 90 LEU A CA 1
ATOM 730 C C . LEU A 1 90 ? 6.133 6.143 -18.626 1.00 97.62 90 LEU A C 1
ATOM 732 O O . LEU A 1 90 ? 6.768 5.443 -19.412 1.00 97.62 90 LEU A O 1
ATOM 736 N N . LYS A 1 91 ? 5.389 7.178 -19.051 1.00 96.69 91 LYS A N 1
ATOM 737 C CA . LYS A 1 91 ? 5.125 7.497 -20.473 1.00 96.69 91 LYS A CA 1
ATOM 738 C C . LYS A 1 91 ? 4.393 6.380 -21.233 1.00 96.69 91 LYS A C 1
ATOM 740 O O . LYS A 1 91 ? 4.520 6.293 -22.452 1.00 96.69 91 LYS A O 1
ATOM 745 N N . LEU A 1 92 ? 3.636 5.529 -20.540 1.00 96.81 92 LEU A N 1
ATOM 746 C CA . LEU A 1 92 ? 2.877 4.437 -21.164 1.00 96.81 92 LEU A CA 1
ATOM 747 C C . LEU A 1 92 ? 1.447 4.851 -21.511 1.00 96.81 92 LEU A C 1
ATOM 749 O O . LEU A 1 92 ? 0.904 4.402 -22.518 1.00 96.81 92 LEU A O 1
ATOM 753 N N . LYS A 1 93 ? 0.853 5.729 -20.700 1.00 96.19 93 LYS A N 1
ATOM 754 C CA . LYS A 1 93 ? -0.440 6.363 -20.976 1.00 96.19 93 LYS A CA 1
ATOM 755 C C . LYS A 1 93 ? -0.331 7.872 -20.819 1.00 96.19 93 LYS A C 1
ATOM 757 O O . LYS A 1 93 ? 0.513 8.371 -20.083 1.00 96.19 93 LYS A O 1
ATOM 762 N N . HIS A 1 94 ? -1.177 8.602 -21.534 1.00 93.94 94 HIS A N 1
ATOM 763 C CA . HIS A 1 94 ? -1.269 10.047 -21.385 1.00 93.94 94 HIS A CA 1
ATOM 764 C C . HIS A 1 94 ? -2.290 10.395 -20.298 1.00 93.94 94 HIS A C 1
ATOM 766 O O . HIS A 1 94 ? -3.423 9.921 -20.347 1.00 93.94 94 HIS A O 1
ATOM 772 N N . ASP A 1 95 ? -1.898 11.248 -19.354 1.00 94.44 95 ASP A N 1
ATOM 773 C CA . ASP A 1 95 ? -2.804 11.904 -18.412 1.00 94.44 95 ASP A CA 1
ATOM 774 C C . ASP A 1 95 ? -2.456 13.403 -18.386 1.00 94.44 95 ASP A C 1
ATOM 776 O O . ASP A 1 95 ? -1.315 13.751 -18.071 1.00 94.44 95 ASP A O 1
ATOM 780 N N . PRO A 1 96 ? -3.396 14.311 -18.705 1.00 93.06 96 PRO A N 1
ATOM 781 C CA . PRO A 1 96 ? -3.121 15.748 -18.750 1.00 93.06 96 PRO A CA 1
ATOM 782 C C . PRO A 1 96 ? -2.738 16.342 -17.385 1.00 93.06 96 PRO A C 1
ATOM 784 O O . PRO A 1 96 ? -2.188 17.440 -17.325 1.00 93.06 96 PRO A O 1
ATOM 787 N N . ARG A 1 97 ? -3.028 15.645 -16.280 1.00 95.25 97 ARG A N 1
ATOM 788 C CA . ARG A 1 97 ? -2.735 16.097 -14.913 1.00 95.25 97 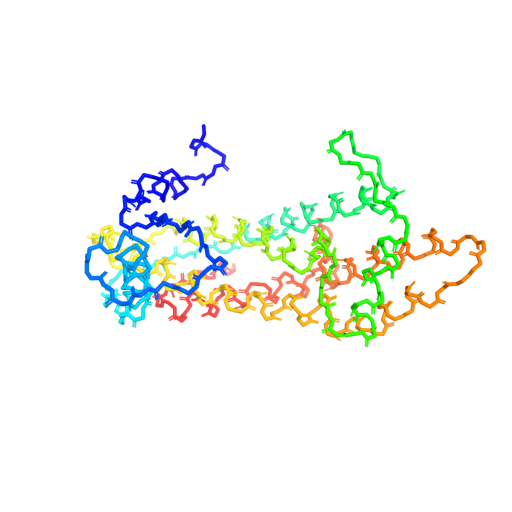ARG A CA 1
ATOM 789 C C . ARG A 1 97 ? -1.355 15.663 -14.430 1.00 95.25 97 ARG A C 1
ATOM 791 O O . ARG A 1 97 ? -0.886 16.182 -13.420 1.00 95.25 97 ARG A O 1
ATOM 798 N N . ILE A 1 98 ? -0.716 14.707 -15.108 1.00 94.62 98 ILE A N 1
ATOM 799 C CA . ILE A 1 98 ? 0.523 14.078 -14.646 1.00 94.62 98 ILE A CA 1
ATOM 800 C C . ILE A 1 98 ? 1.585 14.208 -15.728 1.00 94.62 98 ILE A C 1
ATOM 802 O O . ILE A 1 98 ? 1.501 13.606 -16.795 1.00 94.62 98 ILE A O 1
ATOM 806 N N . GLN A 1 99 ? 2.623 14.982 -15.419 1.00 94.56 99 GLN A N 1
ATOM 807 C CA . GLN A 1 99 ? 3.778 15.086 -16.297 1.00 94.56 99 GLN A CA 1
ATOM 808 C C . GLN A 1 99 ? 4.572 13.778 -16.268 1.00 94.56 99 GLN A C 1
ATOM 810 O O . GLN A 1 99 ? 4.871 13.271 -15.181 1.00 94.56 99 GLN A O 1
ATOM 815 N N . PRO A 1 100 ? 4.941 13.224 -17.432 1.00 96.50 100 PRO A N 1
ATOM 816 C CA . PRO A 1 100 ? 5.723 12.008 -17.445 1.00 96.50 100 PRO A CA 1
ATOM 817 C C . PRO A 1 100 ? 7.141 12.221 -16.909 1.00 96.50 100 PRO A C 1
ATOM 819 O O . PRO A 1 100 ? 7.785 13.237 -17.177 1.00 96.50 100 PRO A O 1
ATOM 822 N N . GLU A 1 101 ? 7.664 11.225 -16.205 1.00 97.00 101 GLU A N 1
ATOM 823 C CA . GLU A 1 101 ? 8.963 11.319 -15.554 1.00 97.00 101 GLU A CA 1
ATOM 824 C C . GLU A 1 101 ? 10.116 11.215 -16.557 1.00 97.00 101 GLU A C 1
ATOM 826 O O . GLU A 1 101 ? 10.045 10.577 -17.618 1.00 97.00 101 GLU A O 1
ATOM 831 N N . HIS A 1 102 ? 11.233 11.854 -16.211 1.00 96.56 102 HIS A N 1
ATOM 832 C CA . HIS A 1 102 ? 12.447 11.734 -17.005 1.00 96.56 102 HIS A CA 1
ATOM 833 C C . HIS A 1 102 ? 13.044 10.328 -16.844 1.00 96.56 102 HIS A C 1
ATOM 835 O O . HIS A 1 102 ? 13.205 9.832 -15.728 1.00 96.56 102 HIS A O 1
ATOM 841 N N . TRP A 1 103 ? 13.452 9.699 -17.950 1.00 95.56 103 TRP A N 1
ATOM 842 C CA . TRP A 1 103 ? 13.907 8.300 -17.968 1.00 95.56 103 TRP A CA 1
ATOM 843 C C . TRP A 1 103 ? 15.072 8.023 -17.009 1.00 95.56 103 TRP A C 1
ATOM 845 O O . TRP A 1 103 ? 15.156 6.942 -16.433 1.00 95.56 103 TRP A O 1
ATOM 855 N N . ALA A 1 104 ? 15.958 9.003 -16.801 1.00 96.94 104 ALA A N 1
ATOM 856 C CA . ALA A 1 104 ? 17.077 8.865 -15.872 1.00 96.94 104 ALA A CA 1
ATOM 857 C C . ALA A 1 104 ? 16.608 8.709 -14.412 1.00 96.94 104 ALA A C 1
ATOM 859 O O . ALA A 1 104 ? 17.258 8.004 -13.644 1.00 96.94 104 ALA A O 1
ATOM 860 N N . ARG A 1 105 ? 15.463 9.304 -14.040 1.00 97.94 105 ARG A N 1
ATOM 861 C CA . ARG A 1 105 ? 14.856 9.163 -12.705 1.00 97.94 105 ARG A CA 1
ATOM 862 C C . ARG A 1 105 ? 14.237 7.782 -12.526 1.00 97.94 105 ARG A C 1
ATOM 864 O O . ARG A 1 105 ? 14.482 7.150 -11.508 1.00 97.94 105 ARG A O 1
ATOM 871 N N . ILE A 1 106 ? 13.532 7.276 -13.543 1.00 98.00 106 ILE A N 1
ATOM 872 C CA . ILE A 1 106 ? 13.020 5.894 -13.548 1.00 98.00 106 ILE A CA 1
ATOM 873 C C . ILE A 1 106 ? 14.177 4.894 -13.469 1.00 98.00 106 ILE A C 1
ATOM 875 O O . ILE A 1 106 ? 14.139 3.970 -12.666 1.00 98.00 106 ILE A O 1
ATOM 879 N N . LYS A 1 107 ? 15.259 5.116 -14.224 1.00 98.00 107 LYS A N 1
ATOM 880 C CA . LYS A 1 107 ? 16.472 4.291 -14.134 1.00 98.00 107 LYS A CA 1
ATOM 881 C C . LYS A 1 107 ? 17.103 4.338 -12.734 1.00 98.00 107 LYS A C 1
ATOM 883 O O . LYS A 1 107 ? 17.567 3.313 -12.239 1.00 98.00 107 LYS A O 1
ATOM 888 N N . ALA A 1 108 ? 17.136 5.508 -12.096 1.00 98.25 108 ALA A N 1
ATOM 889 C CA . ALA A 1 108 ? 17.635 5.649 -10.730 1.00 98.25 108 ALA A CA 1
ATOM 890 C C . ALA A 1 108 ? 16.741 4.924 -9.711 1.00 98.25 108 ALA A C 1
ATOM 892 O O . ALA A 1 108 ? 17.271 4.246 -8.833 1.00 98.25 108 ALA A O 1
ATOM 893 N N . LEU A 1 109 ? 15.415 5.003 -9.868 1.00 98.31 109 LEU A N 1
ATOM 894 C CA . LEU A 1 109 ? 14.447 4.254 -9.067 1.00 98.31 109 LEU A CA 1
ATOM 895 C C . LEU A 1 109 ? 14.683 2.743 -9.192 1.00 98.31 109 LEU A C 1
ATOM 897 O O . LEU A 1 109 ? 14.904 2.080 -8.184 1.00 98.31 109 LEU A O 1
ATOM 901 N N . THR A 1 110 ? 14.745 2.212 -10.420 1.00 98.19 110 THR A N 1
ATOM 902 C CA . THR A 1 110 ? 14.972 0.773 -10.650 1.00 98.19 110 THR A CA 1
ATOM 903 C C . THR A 1 110 ? 16.296 0.293 -10.056 1.00 98.19 110 THR A C 1
ATOM 905 O O . THR A 1 110 ? 16.369 -0.810 -9.532 1.00 98.19 110 THR A O 1
ATOM 908 N N . ARG A 1 111 ? 17.341 1.135 -10.075 1.00 98.31 111 ARG A N 1
ATOM 909 C CA . ARG A 1 111 ? 18.624 0.818 -9.431 1.00 98.31 111 ARG A CA 1
ATOM 910 C C . ARG A 1 111 ? 18.484 0.716 -7.916 1.00 98.31 111 ARG A C 1
ATOM 912 O O . ARG A 1 111 ? 19.056 -0.170 -7.296 1.00 98.31 111 ARG A O 1
ATOM 919 N N . ARG A 1 112 ? 17.762 1.658 -7.310 1.00 98.06 112 ARG A N 1
ATOM 920 C CA . ARG A 1 112 ? 17.599 1.702 -5.857 1.00 98.06 112 ARG A CA 1
ATOM 921 C C . ARG A 1 112 ? 16.872 0.474 -5.326 1.00 98.06 112 ARG A C 1
ATOM 923 O O . ARG A 1 112 ? 17.362 -0.135 -4.380 1.00 98.06 112 ARG A O 1
ATOM 930 N N . LEU A 1 113 ? 15.799 0.082 -6.004 1.00 97.56 113 LEU A N 1
ATOM 931 C CA . LEU A 1 113 ? 15.024 -1.110 -5.673 1.00 97.56 113 LEU A CA 1
ATOM 932 C C . LEU A 1 113 ? 15.780 -2.406 -6.024 1.00 97.56 113 LEU A C 1
ATOM 934 O O . LEU A 1 113 ? 15.769 -3.355 -5.254 1.00 97.56 113 LEU A O 1
ATOM 938 N N . GLY A 1 114 ? 16.472 -2.457 -7.164 1.00 96.88 114 GLY A N 1
ATOM 939 C CA . GLY A 1 114 ? 17.127 -3.685 -7.631 1.00 96.88 114 GLY A CA 1
ATOM 940 C C . GLY A 1 114 ? 18.505 -3.969 -7.028 1.00 96.88 114 GLY A C 1
ATOM 941 O O . GLY A 1 114 ? 18.889 -5.127 -6.917 1.00 96.88 114 GLY A O 1
ATOM 942 N N . GLU A 1 115 ? 19.268 -2.937 -6.658 1.00 96.75 115 GLU A N 1
ATOM 943 C CA . GLU A 1 115 ? 20.668 -3.082 -6.218 1.00 96.75 115 GLU A CA 1
ATOM 944 C C . GLU A 1 115 ? 20.937 -2.508 -4.827 1.00 96.75 115 GLU A C 1
ATOM 946 O O . GLU A 1 115 ? 21.746 -3.054 -4.082 1.00 96.75 115 GLU A O 1
ATOM 951 N N . LEU A 1 116 ? 20.317 -1.375 -4.481 1.00 95.88 116 LEU A N 1
ATOM 952 C CA . LEU A 1 116 ? 20.702 -0.607 -3.287 1.00 95.88 116 LEU A CA 1
ATOM 953 C C . LEU A 1 116 ? 19.814 -0.880 -2.076 1.00 95.88 116 LEU A C 1
ATOM 955 O O . LEU A 1 116 ? 20.055 -0.308 -1.017 1.00 95.88 116 LEU A O 1
ATOM 959 N N . ASN A 1 117 ? 18.803 -1.735 -2.232 1.00 94.31 117 ASN A N 1
ATOM 960 C CA . ASN A 1 117 ? 17.837 -2.063 -1.194 1.00 94.31 117 ASN A CA 1
ATOM 961 C C . ASN A 1 117 ? 17.148 -0.808 -0.599 1.00 94.31 117 ASN A C 1
ATOM 963 O O . ASN A 1 117 ? 16.931 -0.722 0.608 1.00 94.31 117 ASN A O 1
ATOM 967 N N . ILE A 1 118 ? 16.802 0.159 -1.457 1.00 95.69 118 ILE A N 1
ATOM 968 C CA . ILE A 1 118 ? 16.070 1.386 -1.105 1.00 95.69 118 ILE A CA 1
ATOM 969 C C . ILE A 1 118 ? 14.804 1.448 -1.963 1.00 95.69 118 ILE A C 1
ATOM 971 O O . ILE A 1 118 ? 14.886 1.380 -3.188 1.00 95.69 118 ILE A O 1
ATOM 975 N N . ASP A 1 119 ? 13.645 1.626 -1.337 1.00 92.88 119 ASP A N 1
ATOM 976 C CA . ASP A 1 119 ? 12.329 1.535 -1.982 1.00 92.88 119 ASP A CA 1
ATOM 977 C C . ASP A 1 119 ? 11.838 2.834 -2.642 1.00 92.88 119 ASP A C 1
ATOM 979 O O . ASP A 1 119 ? 10.759 2.877 -3.237 1.00 92.88 119 ASP A O 1
ATOM 983 N N . GLU A 1 120 ? 12.645 3.894 -2.590 1.00 95.31 120 GLU A N 1
ATOM 984 C CA . GLU A 1 120 ? 12.281 5.211 -3.101 1.00 95.31 120 GLU A CA 1
ATOM 985 C C . GLU A 1 120 ? 13.420 5.986 -3.776 1.00 95.31 120 GLU A C 1
ATOM 987 O O . GLU A 1 120 ? 14.613 5.839 -3.483 1.00 95.31 120 GLU A O 1
ATOM 992 N N . TYR A 1 121 ? 13.041 6.912 -4.658 1.00 96.38 121 TYR A N 1
ATOM 993 C CA . TYR A 1 121 ? 13.940 7.888 -5.264 1.00 96.38 121 TYR A CA 1
ATOM 994 C C . TYR A 1 121 ? 13.285 9.269 -5.380 1.00 96.38 121 TYR A C 1
ATOM 996 O O . TYR A 1 121 ? 12.454 9.504 -6.257 1.00 96.38 121 TYR A O 1
ATOM 1004 N N . ASN A 1 122 ? 13.728 10.228 -4.560 1.00 94.12 122 ASN A N 1
ATOM 1005 C CA . ASN A 1 122 ? 13.203 11.598 -4.551 1.00 94.12 122 ASN A CA 1
ATOM 1006 C C . ASN A 1 122 ? 11.675 11.612 -4.299 1.00 94.12 122 ASN A C 1
ATOM 1008 O O . ASN A 1 122 ? 11.248 11.265 -3.203 1.00 94.12 122 ASN A O 1
ATOM 1012 N N . ASN A 1 123 ? 10.854 11.967 -5.292 1.00 93.25 123 ASN A N 1
ATOM 1013 C CA . ASN A 1 123 ? 9.389 11.940 -5.203 1.00 93.25 123 ASN A CA 1
ATOM 1014 C C . ASN A 1 123 ? 8.776 10.618 -5.709 1.00 93.25 123 ASN A C 1
ATOM 1016 O O . ASN A 1 123 ? 7.559 10.469 -5.689 1.00 93.25 123 ASN A O 1
ATOM 1020 N N . LEU A 1 124 ? 9.596 9.681 -6.193 1.00 97.31 124 LEU A N 1
ATOM 1021 C CA . LEU A 1 124 ? 9.162 8.378 -6.682 1.00 97.31 124 LEU A CA 1
ATOM 1022 C C . LEU A 1 124 ? 9.171 7.389 -5.522 1.00 97.31 124 LEU A C 1
ATOM 1024 O O . LEU A 1 124 ? 10.227 6.869 -5.162 1.00 97.31 124 LEU A O 1
ATOM 1028 N N . LYS A 1 125 ? 7.997 7.161 -4.936 1.00 97.69 125 LYS A N 1
ATOM 1029 C CA . LYS A 1 125 ? 7.813 6.319 -3.749 1.00 97.69 125 LYS A CA 1
ATOM 1030 C C . LYS A 1 125 ? 6.747 5.251 -4.027 1.00 97.69 125 LYS A C 1
ATOM 1032 O O . LYS A 1 125 ? 5.633 5.379 -3.536 1.00 97.69 125 LYS A O 1
ATOM 1037 N N . PRO A 1 126 ? 7.022 4.242 -4.872 1.00 97.75 126 PRO A N 1
ATOM 1038 C CA . PRO A 1 126 ? 5.997 3.313 -5.355 1.00 97.75 126 PRO A CA 1
ATOM 1039 C C . PRO A 1 126 ? 5.312 2.519 -4.234 1.00 97.75 126 PRO A C 1
ATOM 1041 O O . PRO A 1 126 ? 4.090 2.399 -4.259 1.00 97.75 126 PRO A O 1
ATOM 1044 N N . VAL A 1 127 ? 6.059 2.064 -3.220 1.00 97.50 127 VAL A N 1
ATOM 1045 C CA . VAL A 1 127 ? 5.490 1.363 -2.052 1.00 97.50 127 VAL A CA 1
ATOM 1046 C C . VAL A 1 127 ? 4.575 2.291 -1.251 1.00 97.50 127 VAL A C 1
ATOM 1048 O O . VAL A 1 127 ? 3.427 1.942 -0.989 1.00 97.50 127 VAL A O 1
ATOM 1051 N N . ALA A 1 128 ? 5.041 3.502 -0.928 1.00 96.75 128 ALA A N 1
ATOM 1052 C CA . ALA A 1 128 ? 4.246 4.479 -0.184 1.00 96.75 128 ALA A CA 1
ATOM 1053 C C . ALA A 1 128 ? 3.005 4.953 -0.965 1.00 96.75 128 ALA A C 1
ATOM 1055 O O . ALA A 1 128 ? 1.927 5.083 -0.388 1.00 96.75 128 ALA A O 1
ATOM 1056 N N . ASP A 1 129 ? 3.139 5.178 -2.276 1.00 97.88 129 ASP A N 1
ATOM 1057 C CA . ASP A 1 129 ? 2.031 5.538 -3.164 1.00 97.88 129 ASP A CA 1
ATOM 1058 C C . ASP A 1 129 ? 0.965 4.432 -3.162 1.00 97.88 129 ASP A C 1
ATOM 1060 O O . ASP A 1 129 ? -0.218 4.732 -3.009 1.00 97.88 129 ASP A O 1
ATOM 1064 N N . MET A 1 130 ? 1.369 3.165 -3.312 1.00 97.62 130 MET A N 1
ATOM 1065 C CA . MET A 1 130 ? 0.459 2.016 -3.293 1.00 97.62 130 MET A CA 1
ATOM 1066 C C . MET A 1 130 ? -0.237 1.885 -1.938 1.00 97.62 130 MET A C 1
ATOM 1068 O O . MET A 1 130 ? -1.468 1.873 -1.881 1.00 97.62 130 MET A O 1
ATOM 1072 N N . LEU A 1 131 ? 0.539 1.883 -0.851 1.00 97.12 131 LEU A N 1
ATOM 1073 C CA . LEU A 1 131 ? 0.028 1.820 0.515 1.00 97.12 131 LEU A CA 1
ATOM 1074 C C . LEU A 1 131 ? -1.016 2.914 0.768 1.00 97.12 131 LEU A C 1
ATOM 1076 O O . LEU A 1 131 ? -2.112 2.612 1.233 1.00 97.12 131 LEU A O 1
ATOM 1080 N N . GLY A 1 132 ? -0.730 4.161 0.383 1.00 96.31 132 GLY A N 1
ATOM 1081 C CA . GLY A 1 132 ? -1.651 5.282 0.567 1.00 96.31 132 GLY A CA 1
ATOM 1082 C C . GLY A 1 132 ? -2.983 5.118 -0.176 1.00 96.31 132 GLY A C 1
ATOM 1083 O O . GLY A 1 132 ? -4.033 5.504 0.348 1.00 96.31 132 GLY A O 1
ATOM 1084 N N . ARG A 1 133 ? -2.987 4.512 -1.376 1.00 97.31 133 ARG A N 1
ATOM 1085 C CA . ARG A 1 133 ? -4.238 4.208 -2.101 1.00 97.31 133 ARG A CA 1
ATOM 1086 C C . ARG A 1 133 ? -5.063 3.157 -1.375 1.00 97.31 133 ARG A C 1
ATOM 1088 O O . ARG A 1 133 ? -6.259 3.360 -1.189 1.00 97.31 133 ARG A O 1
ATOM 1095 N N . PHE A 1 134 ? -4.435 2.074 -0.935 1.00 97.56 134 PHE A N 1
ATOM 1096 C CA . PHE A 1 134 ? -5.137 1.012 -0.219 1.00 97.56 134 PHE A CA 1
ATOM 1097 C C . PHE A 1 134 ? -5.640 1.471 1.146 1.00 97.56 134 PHE A C 1
ATOM 1099 O O . PHE A 1 134 ? -6.804 1.245 1.454 1.00 97.56 134 PHE A O 1
ATOM 1106 N N . GLN A 1 135 ? -4.830 2.206 1.910 1.00 95.12 135 GLN A N 1
ATOM 1107 C CA . GLN A 1 135 ? -5.257 2.831 3.164 1.00 95.12 135 GLN A CA 1
ATOM 1108 C C . GLN A 1 135 ? -6.495 3.705 2.959 1.00 95.12 135 GLN A C 1
ATOM 1110 O O . GLN A 1 135 ? -7.463 3.568 3.695 1.00 95.12 135 GLN A O 1
ATOM 1115 N N . THR A 1 136 ? -6.520 4.536 1.912 1.00 94.25 136 THR A N 1
ATOM 1116 C CA . THR A 1 136 ? -7.676 5.401 1.628 1.00 94.25 136 THR A CA 1
ATOM 1117 C C . THR A 1 136 ? -8.976 4.600 1.502 1.00 94.25 136 THR A C 1
ATOM 1119 O O . THR A 1 136 ? -9.969 4.953 2.132 1.00 94.25 136 THR A O 1
ATOM 1122 N N . HIS A 1 137 ? -8.992 3.521 0.713 1.00 94.75 137 HIS A N 1
ATOM 1123 C CA . HIS A 1 137 ? -10.224 2.754 0.474 1.00 94.75 137 HIS A CA 1
ATOM 1124 C C . HIS A 1 137 ? -10.549 1.765 1.597 1.00 94.75 137 HIS A C 1
ATOM 1126 O O . HIS A 1 137 ? -11.721 1.552 1.897 1.00 94.75 137 HIS A O 1
ATOM 1132 N N . LEU A 1 138 ? -9.542 1.185 2.250 1.00 94.50 138 LEU A N 1
ATOM 1133 C CA . LEU A 1 138 ? -9.753 0.251 3.358 1.00 94.50 138 LEU A CA 1
ATOM 1134 C C . LEU A 1 138 ? -10.141 0.970 4.653 1.00 94.50 138 LEU A C 1
ATOM 1136 O O . LEU A 1 138 ? -10.950 0.447 5.411 1.00 94.50 138 LEU A O 1
ATOM 1140 N N . TYR A 1 139 ? -9.669 2.193 4.892 1.00 92.50 139 TYR A N 1
ATOM 1141 C CA . TYR A 1 139 ? -10.161 2.984 6.023 1.00 92.50 139 TYR A CA 1
ATOM 1142 C C . TYR A 1 139 ? -11.614 3.385 5.845 1.00 92.50 139 TYR A C 1
ATOM 1144 O O . TYR A 1 139 ? -12.364 3.341 6.808 1.00 92.50 139 TYR A O 1
ATOM 1152 N N . LEU A 1 140 ? -12.043 3.714 4.621 1.00 90.69 140 LEU A N 1
ATOM 1153 C CA . LEU A 1 140 ? -13.463 3.958 4.360 1.00 90.69 140 LEU A CA 1
ATOM 1154 C C . LEU A 1 140 ? -14.314 2.739 4.731 1.00 90.69 140 LEU A C 1
ATOM 1156 O O . LEU A 1 140 ? -15.432 2.909 5.198 1.00 90.69 140 LEU A O 1
ATOM 1160 N N . PHE A 1 141 ? -13.794 1.527 4.559 1.00 91.06 141 PHE A N 1
ATOM 1161 C CA . PHE A 1 141 ? -14.464 0.318 5.022 1.00 91.06 141 PHE A CA 1
ATOM 1162 C C . PHE A 1 141 ? -14.485 0.221 6.557 1.00 91.06 141 PHE A C 1
ATOM 1164 O O . PHE A 1 141 ? -15.554 0.095 7.147 1.00 91.06 141 PHE A O 1
ATOM 1171 N N . VAL A 1 142 ? -13.322 0.333 7.208 1.00 92.38 142 VAL A N 1
ATOM 1172 C CA . VAL A 1 142 ? -13.187 0.210 8.674 1.00 92.38 142 VAL A CA 1
ATOM 1173 C C . VAL A 1 142 ? -13.972 1.295 9.424 1.00 92.38 142 VAL A C 1
ATOM 1175 O O . VAL A 1 142 ? -14.549 1.029 10.474 1.00 92.38 142 VAL A O 1
ATOM 1178 N N . ASP A 1 143 ? -14.057 2.502 8.870 1.00 91.25 143 ASP A N 1
ATOM 1179 C CA . ASP A 1 143 ? -14.779 3.629 9.467 1.00 91.25 143 ASP A CA 1
ATOM 1180 C C . ASP A 1 143 ? -16.310 3.471 9.409 1.00 91.25 143 ASP A C 1
ATOM 1182 O O . ASP A 1 143 ? -17.023 4.226 10.069 1.00 91.25 143 ASP A O 1
ATOM 1186 N N . ASN A 1 144 ? -16.831 2.533 8.609 1.00 90.88 144 ASN A N 1
ATOM 1187 C CA . ASN A 1 144 ? -18.267 2.365 8.375 1.00 90.88 144 ASN A CA 1
ATOM 1188 C C . ASN A 1 144 ? -18.723 0.924 8.681 1.00 90.88 144 ASN A C 1
ATOM 1190 O O . ASN A 1 144 ? -19.122 0.203 7.761 1.00 90.88 144 ASN A O 1
ATOM 1194 N N . PRO A 1 145 ? -18.682 0.488 9.956 1.00 92.62 145 PRO A N 1
ATOM 1195 C CA . PRO A 1 145 ? -19.293 -0.776 10.354 1.00 92.62 145 PRO A CA 1
ATOM 1196 C C . PRO A 1 145 ? -20.808 -0.751 10.116 1.00 92.62 145 PRO A C 1
ATOM 1198 O O . PRO A 1 145 ? -21.452 0.297 10.210 1.00 92.62 145 PRO A O 1
ATOM 1201 N N . ILE A 1 146 ? -21.386 -1.919 9.834 1.00 92.88 146 ILE A N 1
ATOM 1202 C CA . ILE A 1 146 ? -22.832 -2.074 9.616 1.00 92.88 146 ILE A CA 1
ATOM 1203 C C . ILE A 1 146 ? -23.629 -1.938 10.918 1.00 92.88 146 ILE A C 1
ATOM 1205 O O . ILE A 1 146 ? -24.785 -1.521 10.893 1.00 92.88 146 ILE A O 1
ATOM 1209 N N . SER A 1 147 ? -23.017 -2.279 12.053 1.00 91.88 147 SER A N 1
ATOM 1210 C CA . SER A 1 147 ? -23.605 -2.157 13.386 1.00 91.88 147 SER A CA 1
ATOM 1211 C C . SER A 1 147 ? -22.525 -2.183 14.466 1.00 91.88 147 SER A C 1
ATOM 1213 O O . SER A 1 147 ? -21.370 -2.523 14.201 1.00 91.88 147 SER A O 1
ATOM 1215 N N . TRP A 1 148 ? -22.920 -1.867 15.697 1.00 92.69 148 TRP A N 1
ATOM 1216 C CA . TRP A 1 148 ? -22.076 -1.948 16.887 1.00 92.69 148 TRP A CA 1
ATOM 1217 C C . TRP A 1 148 ? -22.687 -2.898 17.917 1.00 92.69 148 TRP A C 1
ATOM 1219 O O . TRP A 1 148 ? -23.908 -3.003 18.022 1.00 92.69 148 TRP A O 1
ATOM 1229 N N . ASP A 1 149 ? -21.838 -3.572 18.684 1.00 88.81 149 ASP A N 1
ATOM 1230 C CA . ASP A 1 149 ? -22.215 -4.484 19.764 1.00 88.81 149 ASP A CA 1
ATOM 1231 C C . ASP A 1 149 ? -21.446 -4.097 21.046 1.00 88.81 149 ASP A C 1
ATOM 1233 O O . ASP A 1 149 ? -20.229 -4.285 21.086 1.00 88.81 149 ASP A O 1
ATOM 1237 N N . PRO A 1 150 ? -22.099 -3.487 22.058 1.00 86.50 150 PRO A N 1
ATOM 1238 C CA . PRO A 1 150 ? -23.487 -3.042 22.077 1.00 86.50 150 PRO A CA 1
ATOM 1239 C C . PRO A 1 150 ? -23.693 -1.743 21.276 1.00 86.50 150 PRO A C 1
ATOM 1241 O O . PRO A 1 150 ? -22.823 -0.872 21.210 1.00 86.50 150 PRO A O 1
ATOM 1244 N N . ASP A 1 151 ? -24.892 -1.562 20.719 1.00 83.62 151 ASP A N 1
ATOM 1245 C CA . ASP A 1 151 ? -25.197 -0.420 19.840 1.00 83.62 151 ASP A CA 1
ATOM 1246 C C . ASP A 1 151 ? -25.121 0.945 20.560 1.00 83.62 151 ASP A C 1
ATOM 1248 O O . ASP A 1 151 ? -24.727 1.966 19.985 1.00 83.62 151 ASP A O 1
ATOM 1252 N N . TYR A 1 152 ? -25.403 0.950 21.867 1.00 83.50 152 TYR A N 1
ATOM 1253 C CA . TYR A 1 152 ? -25.390 2.136 22.729 1.00 83.50 152 TYR A CA 1
ATOM 1254 C C . TYR A 1 152 ? -23.992 2.563 23.206 1.00 83.50 152 TYR A C 1
ATOM 1256 O O . TYR A 1 152 ? -23.889 3.459 24.048 1.00 83.50 152 TYR A O 1
ATOM 1264 N N . ALA A 1 153 ? -22.916 1.940 22.715 1.00 84.94 153 ALA A N 1
ATOM 1265 C CA . ALA A 1 153 ? -21.568 2.298 23.138 1.00 84.94 153 ALA A CA 1
ATOM 1266 C C . ALA A 1 153 ? -21.249 3.790 22.868 1.00 84.94 153 ALA A C 1
ATOM 1268 O O . ALA A 1 153 ? -21.607 4.307 21.801 1.00 84.94 153 ALA A O 1
ATOM 1269 N N . PRO A 1 154 ? -20.559 4.488 23.793 1.00 87.19 154 PRO A N 1
ATOM 1270 C CA . PRO A 1 154 ? -20.140 5.874 23.595 1.00 87.19 154 PRO A CA 1
ATOM 1271 C C . PRO A 1 154 ? -19.272 6.057 22.345 1.00 87.19 154 PRO A C 1
ATOM 1273 O O . PRO A 1 154 ? -18.411 5.225 22.052 1.00 87.19 154 PRO A O 1
ATOM 1276 N N . ASP A 1 155 ? -19.424 7.196 21.665 1.00 85.19 155 ASP A N 1
ATOM 1277 C CA . ASP A 1 155 ? -18.645 7.548 20.465 1.00 85.19 155 ASP A CA 1
ATOM 1278 C C . ASP A 1 155 ? -17.124 7.452 20.684 1.00 85.19 155 ASP A C 1
ATOM 1280 O O . ASP A 1 155 ? -16.390 7.078 19.772 1.00 85.19 155 ASP A O 1
ATOM 1284 N N . GLU A 1 156 ? -16.640 7.761 21.891 1.00 85.38 156 GLU A N 1
ATOM 1285 C CA . GLU A 1 156 ? -15.215 7.668 22.235 1.00 85.38 156 GLU A CA 1
ATOM 1286 C C . GLU A 1 156 ? -14.705 6.219 22.219 1.00 85.38 156 GLU A C 1
ATOM 1288 O O . GLU A 1 156 ? -13.618 5.961 21.705 1.00 85.38 156 GLU A O 1
ATOM 1293 N N . MET A 1 157 ? -15.505 5.266 22.710 1.00 85.31 157 MET A N 1
ATOM 1294 C CA . MET A 1 157 ? -15.165 3.838 22.684 1.00 85.31 157 MET A CA 1
ATOM 1295 C C . MET A 1 157 ? -15.248 3.274 21.263 1.00 85.31 157 MET A C 1
ATOM 1297 O O . MET A 1 157 ? -14.370 2.522 20.846 1.00 85.31 157 MET A O 1
ATOM 1301 N N . LYS A 1 158 ? -16.258 3.694 20.489 1.00 87.81 158 LYS A N 1
ATOM 1302 C CA . LYS A 1 158 ? -16.379 3.345 19.066 1.00 87.81 158 LYS A CA 1
ATOM 1303 C C . LYS A 1 158 ? -15.149 3.807 18.280 1.00 87.81 158 LYS A C 1
ATOM 1305 O O . LYS A 1 158 ? -14.556 3.039 17.525 1.00 87.81 158 LYS A O 1
ATOM 1310 N N . GLN A 1 159 ? -14.718 5.049 18.502 1.00 87.12 159 GLN A N 1
ATOM 1311 C CA . GLN A 1 159 ? -13.532 5.590 17.843 1.00 87.12 159 GLN A CA 1
ATOM 1312 C C . GLN A 1 159 ? -12.249 4.871 18.274 1.00 87.12 159 GLN A C 1
ATOM 1314 O O . GLN A 1 159 ? -11.418 4.585 17.417 1.00 87.12 159 GLN A O 1
ATOM 1319 N N . ALA A 1 160 ? -12.098 4.552 19.562 1.00 86.56 160 ALA A N 1
ATOM 1320 C CA . ALA A 1 160 ? -10.944 3.803 20.053 1.00 86.56 160 ALA A CA 1
ATOM 1321 C C . ALA A 1 160 ? -10.835 2.415 19.395 1.00 86.56 160 ALA A C 1
ATOM 1323 O O . ALA A 1 160 ? -9.742 2.023 18.994 1.00 86.56 160 ALA A O 1
ATOM 1324 N N . SER A 1 161 ? -11.958 1.713 19.191 1.00 89.75 161 SER A N 1
ATOM 1325 C CA . SER A 1 161 ? -11.957 0.410 18.507 1.00 89.75 161 SER A CA 1
ATOM 1326 C C . SER A 1 161 ? -11.547 0.551 17.036 1.00 89.75 161 SER A C 1
ATOM 1328 O O . SER A 1 161 ? -10.646 -0.148 16.572 1.00 89.75 161 SER A O 1
ATOM 1330 N N . ILE A 1 162 ? -12.107 1.533 16.319 1.00 91.06 162 ILE A N 1
ATOM 1331 C CA . ILE A 1 162 ? -11.694 1.846 14.939 1.00 91.06 162 ILE A CA 1
ATOM 1332 C C . ILE A 1 162 ? -10.203 2.188 14.861 1.00 91.06 162 ILE A C 1
ATOM 1334 O O . ILE A 1 162 ? -9.526 1.761 13.923 1.00 91.06 162 ILE A O 1
ATOM 1338 N N . ASP A 1 163 ? -9.680 2.969 15.807 1.00 89.94 163 ASP A N 1
ATOM 1339 C CA . ASP A 1 163 ? -8.275 3.371 15.818 1.00 89.94 163 ASP A CA 1
ATOM 1340 C C . ASP A 1 163 ? -7.348 2.166 16.055 1.00 89.94 163 ASP A C 1
ATOM 1342 O O . ASP A 1 163 ? -6.350 2.045 15.340 1.00 89.94 163 ASP A O 1
ATOM 1346 N N . ASN A 1 164 ? -7.717 1.232 16.942 1.00 89.75 164 ASN A N 1
ATOM 1347 C CA . ASN A 1 164 ? -6.988 -0.027 17.153 1.00 89.75 164 ASN A CA 1
ATOM 1348 C C . ASN A 1 164 ? -6.938 -0.874 15.872 1.00 89.75 164 ASN A C 1
ATOM 1350 O O . ASN A 1 164 ? -5.856 -1.259 15.424 1.00 89.75 164 ASN A O 1
ATOM 1354 N N . ILE A 1 165 ? -8.092 -1.089 15.226 1.00 92.88 165 ILE A N 1
ATOM 1355 C CA . ILE A 1 165 ? -8.179 -1.822 13.951 1.00 92.88 165 ILE A CA 1
ATOM 1356 C C . ILE A 1 165 ? -7.342 -1.121 12.873 1.00 92.88 165 ILE A C 1
ATOM 1358 O O . ILE A 1 165 ? -6.605 -1.762 12.125 1.00 92.88 165 ILE A O 1
ATOM 1362 N N . THR A 1 166 ? -7.426 0.211 12.795 1.00 92.75 166 THR A N 1
ATOM 1363 C CA . THR A 1 166 ? -6.678 1.016 11.817 1.00 92.75 166 THR A CA 1
ATOM 1364 C C . THR A 1 166 ? -5.167 0.880 12.025 1.00 92.75 166 THR A C 1
ATOM 1366 O O . THR A 1 166 ? -4.417 0.775 11.052 1.00 92.75 166 THR A O 1
ATOM 1369 N N . GLN A 1 167 ? -4.703 0.906 13.277 1.00 91.19 167 GLN A N 1
ATOM 1370 C CA . GLN A 1 167 ? -3.288 0.776 13.613 1.00 91.19 167 GLN A CA 1
ATOM 1371 C C . GLN A 1 167 ? -2.741 -0.592 13.205 1.00 91.19 167 GLN A C 1
ATOM 1373 O O . GLN A 1 167 ? -1.688 -0.652 12.564 1.00 91.19 167 GLN A O 1
ATOM 1378 N N . GLU A 1 168 ? -3.468 -1.662 13.517 1.00 93.56 168 GLU A N 1
ATOM 1379 C CA . GLU A 1 168 ? -3.062 -3.016 13.148 1.00 93.56 168 GLU A CA 1
ATOM 1380 C C . GLU A 1 168 ? -3.053 -3.198 11.626 1.00 93.56 168 GLU A C 1
ATOM 1382 O O . GLU A 1 168 ? -2.045 -3.603 11.040 1.00 93.56 168 GLU A O 1
ATOM 1387 N N . LEU A 1 169 ? -4.127 -2.765 10.958 1.00 95.50 169 LEU A N 1
ATOM 1388 C CA . LEU A 1 169 ? -4.244 -2.800 9.502 1.00 95.50 169 LEU A CA 1
ATOM 1389 C C . LEU A 1 169 ? -3.072 -2.080 8.820 1.00 95.50 169 LEU A C 1
ATOM 1391 O O . LEU A 1 169 ? -2.549 -2.544 7.809 1.00 95.50 169 LEU A O 1
ATOM 1395 N N . ASN A 1 170 ? -2.626 -0.952 9.373 1.00 93.25 170 ASN A N 1
ATOM 1396 C CA . ASN A 1 170 ? -1.502 -0.196 8.827 1.00 93.25 170 ASN A CA 1
ATOM 1397 C C . ASN A 1 170 ? -0.180 -0.930 8.881 1.00 93.25 170 ASN A C 1
ATOM 1399 O O . ASN A 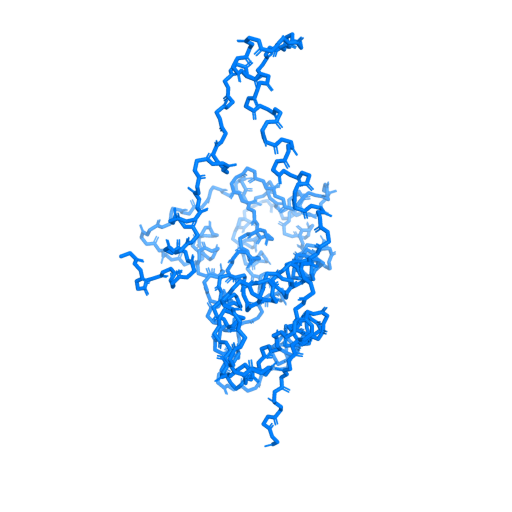1 170 ? 0.568 -0.897 7.902 1.00 93.25 170 ASN A O 1
ATOM 1403 N N . SER A 1 171 ? 0.104 -1.549 10.023 1.00 93.12 171 SER A N 1
ATOM 1404 C CA . SER A 1 171 ? 1.323 -2.322 10.213 1.00 93.12 171 SER A CA 1
ATOM 1405 C C . SER A 1 171 ? 1.386 -3.457 9.188 1.00 93.12 171 SER A C 1
ATOM 1407 O O . SER A 1 171 ? 2.349 -3.559 8.421 1.00 93.12 171 SER A O 1
ATOM 1409 N N . GLN A 1 172 ? 0.296 -4.224 9.087 1.00 96.94 172 GLN A N 1
ATOM 1410 C CA . GLN A 1 172 ? 0.205 -5.366 8.181 1.00 96.94 172 GLN A CA 1
ATOM 1411 C C . GLN A 1 172 ? 0.247 -4.956 6.703 1.00 96.94 172 GLN A C 1
ATOM 1413 O O . GLN A 1 172 ? 1.009 -5.539 5.932 1.00 96.94 172 GLN A O 1
ATOM 1418 N N . LEU A 1 173 ? -0.498 -3.920 6.290 1.00 97.00 173 LEU A N 1
ATOM 1419 C CA . LEU A 1 173 ? -0.479 -3.445 4.899 1.00 97.00 173 LEU A CA 1
ATOM 1420 C C . LEU A 1 173 ? 0.894 -2.912 4.490 1.00 97.00 173 LEU A C 1
ATOM 1422 O O . LEU A 1 173 ? 1.333 -3.157 3.366 1.00 97.00 173 LEU A O 1
ATOM 1426 N N . HIS A 1 174 ? 1.578 -2.179 5.373 1.00 95.81 174 HIS A N 1
ATOM 1427 C CA . HIS A 1 174 ? 2.916 -1.677 5.077 1.00 95.81 174 HIS A CA 1
ATOM 1428 C C . HIS A 1 174 ? 3.892 -2.833 4.835 1.00 95.81 174 HIS A C 1
ATOM 1430 O O . HIS A 1 174 ? 4.620 -2.824 3.840 1.00 95.81 174 HIS A O 1
ATOM 1436 N N . GLN A 1 175 ? 3.887 -3.838 5.715 1.00 96.88 175 GLN A N 1
ATOM 1437 C CA . GLN A 1 175 ? 4.718 -5.027 5.548 1.00 96.88 175 GLN A CA 1
ATOM 1438 C C . GLN A 1 175 ? 4.368 -5.775 4.258 1.00 96.88 175 GLN A C 1
ATOM 1440 O O . GLN A 1 175 ? 5.260 -6.036 3.453 1.00 96.88 175 GLN A O 1
ATOM 1445 N N . PHE A 1 176 ? 3.083 -6.049 4.027 1.00 97.94 176 PHE A N 1
ATOM 1446 C CA . PHE A 1 176 ? 2.596 -6.764 2.849 1.00 97.94 176 PHE A CA 1
ATOM 1447 C C . PHE A 1 176 ? 3.040 -6.097 1.542 1.00 97.94 176 PHE A C 1
ATOM 1449 O O . PHE A 1 176 ? 3.602 -6.743 0.660 1.00 97.94 176 PHE A O 1
ATOM 1456 N N . PHE A 1 177 ? 2.849 -4.784 1.421 1.00 97.62 177 PHE A N 1
ATOM 1457 C CA . PHE A 1 177 ? 3.195 -4.058 0.203 1.00 97.62 177 PHE A CA 1
ATOM 1458 C C . PHE A 1 177 ? 4.696 -3.847 0.011 1.00 97.62 177 PHE A C 1
ATOM 1460 O O . PHE A 1 177 ? 5.162 -3.846 -1.130 1.00 97.62 177 PHE A O 1
ATOM 1467 N N . SER A 1 178 ? 5.456 -3.685 1.096 1.00 96.88 178 SER A N 1
ATOM 1468 C CA . SER A 1 178 ? 6.920 -3.636 1.032 1.00 96.88 178 SER A CA 1
ATOM 1469 C C . SER A 1 178 ? 7.495 -4.976 0.570 1.00 96.88 178 SER A C 1
ATOM 1471 O O . SER A 1 178 ? 8.365 -5.013 -0.302 1.00 96.88 178 SER A O 1
ATOM 1473 N N . GLU A 1 179 ? 6.964 -6.087 1.077 1.00 97.44 179 GLU A N 1
ATOM 1474 C CA . GLU A 1 179 ? 7.398 -7.414 0.650 1.00 97.44 179 GLU A CA 1
ATOM 1475 C C . GLU A 1 179 ? 7.068 -7.632 -0.832 1.00 97.44 179 GLU A C 1
ATOM 1477 O O . GLU A 1 179 ? 7.959 -7.842 -1.657 1.00 97.44 179 GLU A O 1
ATOM 1482 N N . ARG A 1 180 ? 5.799 -7.435 -1.196 1.00 96.94 180 ARG A N 1
ATOM 1483 C CA . ARG A 1 180 ? 5.273 -7.786 -2.515 1.00 96.94 180 ARG A CA 1
ATOM 1484 C C . ARG A 1 180 ? 5.771 -6.909 -3.660 1.00 96.94 180 ARG A C 1
ATOM 1486 O O . ARG A 1 180 ? 6.062 -7.412 -4.740 1.00 96.94 180 ARG A O 1
ATOM 1493 N N . LEU A 1 181 ? 5.852 -5.588 -3.470 1.00 97.50 181 LEU A N 1
ATOM 1494 C CA . LEU A 1 181 ? 6.265 -4.672 -4.543 1.00 97.50 181 LEU A CA 1
ATOM 1495 C C . LEU A 1 181 ? 7.781 -4.487 -4.611 1.00 97.50 181 LEU A C 1
ATOM 1497 O O . LEU A 1 181 ? 8.317 -4.116 -5.659 1.00 97.50 181 LEU A O 1
ATOM 1501 N N . PHE A 1 182 ? 8.479 -4.715 -3.501 1.00 97.38 182 PHE A N 1
ATOM 1502 C CA . PHE A 1 182 ? 9.903 -4.452 -3.413 1.00 97.38 182 PHE A CA 1
ATOM 1503 C C . PHE A 1 182 ? 10.714 -5.725 -3.180 1.00 97.38 182 PHE A C 1
ATOM 1505 O O . PHE A 1 182 ? 11.475 -6.085 -4.078 1.00 97.38 182 PHE A O 1
ATOM 1512 N N . LYS A 1 183 ? 10.573 -6.416 -2.044 1.00 96.88 183 LYS A N 1
ATOM 1513 C CA . LYS A 1 183 ? 11.465 -7.534 -1.672 1.00 96.88 183 LYS A CA 1
ATOM 1514 C C . LYS A 1 183 ? 11.360 -8.740 -2.602 1.00 96.88 183 LYS A C 1
ATOM 1516 O O . LYS A 1 183 ? 12.381 -9.206 -3.110 1.00 96.88 183 LYS A O 1
ATOM 1521 N N . GLU A 1 184 ? 10.148 -9.181 -2.910 1.00 97.56 184 GLU A N 1
ATOM 1522 C CA . GLU A 1 184 ? 9.894 -10.296 -3.831 1.00 97.56 184 GLU A CA 1
ATOM 1523 C C . GLU A 1 184 ? 10.310 -9.957 -5.272 1.00 97.56 184 GLU A C 1
ATOM 1525 O O . GLU A 1 184 ? 10.685 -10.826 -6.058 1.00 97.56 184 GLU A O 1
ATOM 1530 N N . GLN A 1 185 ? 10.321 -8.665 -5.603 1.00 97.88 185 GLN A N 1
ATOM 1531 C CA . GLN A 1 185 ? 10.527 -8.147 -6.954 1.00 97.88 185 GLN A CA 1
ATOM 1532 C C . GLN A 1 185 ? 11.963 -7.669 -7.210 1.00 97.88 185 GLN A C 1
ATOM 1534 O O . GLN A 1 185 ? 12.245 -7.156 -8.294 1.00 97.88 185 GLN A O 1
ATOM 1539 N N . ILE A 1 186 ? 12.899 -7.833 -6.261 1.00 97.75 186 ILE A N 1
ATOM 1540 C CA . ILE A 1 186 ? 14.288 -7.333 -6.377 1.00 97.75 186 ILE A CA 1
ATOM 1541 C C . ILE A 1 186 ? 14.934 -7.752 -7.707 1.00 97.75 186 ILE A C 1
ATOM 1543 O O . ILE A 1 186 ? 15.577 -6.936 -8.371 1.00 97.75 186 ILE A O 1
ATOM 1547 N N . LYS A 1 187 ? 14.730 -9.004 -8.141 1.00 98.06 187 LYS A N 1
ATOM 1548 C CA . LYS A 1 187 ? 15.271 -9.513 -9.415 1.00 98.06 187 LYS A CA 1
ATOM 1549 C C . LYS A 1 187 ? 14.699 -8.774 -10.627 1.00 98.06 187 LYS A C 1
ATOM 1551 O O . LYS A 1 187 ? 15.458 -8.390 -11.515 1.00 98.06 187 LYS A O 1
ATOM 1556 N N . ASN A 1 188 ? 13.393 -8.526 -10.635 1.00 98.44 188 ASN A N 1
ATOM 1557 C CA . ASN A 1 188 ? 12.708 -7.826 -11.719 1.00 98.44 188 ASN A CA 1
ATOM 1558 C C . ASN A 1 188 ? 13.113 -6.343 -11.749 1.00 98.44 188 ASN A C 1
ATOM 1560 O O . ASN A 1 188 ? 13.403 -5.792 -12.812 1.00 98.44 188 ASN A O 1
ATOM 1564 N N . TRP A 1 189 ? 13.269 -5.711 -10.581 1.00 98.44 189 TRP A N 1
ATOM 1565 C CA . TRP A 1 189 ? 13.829 -4.361 -10.467 1.00 98.44 189 TRP A CA 1
ATOM 1566 C C . TRP A 1 189 ? 15.262 -4.272 -11.001 1.00 98.44 189 TRP A C 1
ATOM 1568 O O . TRP A 1 189 ? 15.600 -3.340 -11.742 1.00 98.44 189 TRP A O 1
ATOM 1578 N N . HIS A 1 190 ? 16.103 -5.253 -10.666 1.00 98.25 190 HIS A N 1
ATOM 1579 C CA . HIS A 1 190 ? 17.467 -5.350 -11.175 1.00 98.25 190 HIS A CA 1
ATOM 1580 C C . HIS A 1 190 ? 17.490 -5.537 -12.702 1.00 98.25 190 HIS A C 1
ATOM 1582 O O . HIS A 1 190 ? 18.273 -4.881 -13.398 1.00 98.25 190 HIS A O 1
ATOM 1588 N N . GLN A 1 191 ? 16.609 -6.378 -13.250 1.00 98.19 191 GLN A N 1
ATOM 1589 C CA . GLN A 1 191 ? 16.462 -6.572 -14.695 1.00 98.19 191 GLN A CA 1
ATOM 1590 C C . GLN A 1 191 ? 16.079 -5.261 -15.400 1.00 98.19 191 GLN A C 1
ATOM 1592 O O . GLN A 1 191 ? 16.798 -4.820 -16.303 1.00 98.19 191 GLN A O 1
ATOM 1597 N N . ALA A 1 192 ? 15.056 -4.565 -14.898 1.00 97.94 192 ALA A N 1
ATOM 1598 C CA . ALA A 1 192 ? 14.633 -3.258 -15.399 1.00 97.94 192 ALA A CA 1
ATOM 1599 C C . ALA A 1 192 ? 15.766 -2.228 -15.375 1.00 97.94 192 ALA A C 1
ATOM 1601 O O . ALA A 1 192 ? 15.963 -1.451 -16.324 1.00 97.94 192 ALA A O 1
ATOM 1602 N N . TYR A 1 193 ? 16.582 -2.231 -14.321 1.00 98.12 193 TYR A N 1
ATOM 1603 C CA . TYR A 1 193 ? 17.767 -1.387 -14.264 1.00 98.12 193 TYR A CA 1
ATOM 1604 C C . TYR A 1 193 ? 18.813 -1.760 -15.324 1.00 98.12 193 TYR A C 1
ATOM 1606 O O . TYR A 1 193 ? 19.380 -0.860 -15.956 1.00 98.12 193 TYR A O 1
ATOM 1614 N N . SER A 1 194 ? 19.052 -3.053 -15.545 1.00 97.69 194 SER A N 1
ATOM 1615 C CA . SER A 1 194 ? 20.169 -3.603 -16.327 1.00 97.69 194 SER A CA 1
ATOM 1616 C C . SER A 1 194 ? 20.157 -3.236 -17.813 1.00 97.69 194 SER A C 1
ATOM 1618 O O . SER A 1 194 ? 21.224 -3.154 -18.419 1.00 97.69 194 SER A O 1
ATOM 1620 N N . HIS A 1 195 ? 19.007 -2.885 -18.395 1.00 96.69 195 HIS A N 1
ATOM 1621 C CA . HIS A 1 195 ? 18.916 -2.512 -19.815 1.00 96.69 195 HIS A CA 1
ATOM 1622 C C . HIS A 1 195 ? 19.834 -1.342 -20.211 1.00 96.69 195 HIS A C 1
ATOM 1624 O O . HIS A 1 195 ? 19.938 -0.324 -19.508 1.00 96.69 195 HIS A O 1
ATOM 1630 N N . ARG A 1 196 ? 20.490 -1.461 -21.371 1.00 96.44 196 ARG A N 1
ATOM 1631 C CA . ARG A 1 196 ? 21.411 -0.466 -21.954 1.00 96.44 196 ARG A CA 1
ATOM 1632 C C . ARG A 1 196 ? 21.087 -0.239 -23.434 1.00 96.44 196 ARG A C 1
ATOM 1634 O O . ARG A 1 196 ? 20.421 -1.056 -24.055 1.00 96.44 196 ARG A O 1
ATOM 1641 N N . GLY A 1 197 ? 21.571 0.871 -23.989 1.00 94.50 197 GLY A N 1
ATOM 1642 C CA . GLY A 1 197 ? 21.441 1.181 -25.415 1.00 94.50 197 GLY A CA 1
ATOM 1643 C C . GLY A 1 197 ? 20.055 1.674 -25.845 1.00 94.50 197 GLY A C 1
ATOM 1644 O O . GLY A 1 197 ? 19.199 2.026 -25.023 1.00 94.50 197 GLY A O 1
ATOM 1645 N N . THR A 1 198 ? 19.860 1.740 -27.161 1.00 93.56 198 THR A N 1
ATOM 1646 C CA . THR A 1 198 ? 18.630 2.209 -27.814 1.00 93.56 198 THR A CA 1
ATOM 1647 C C . THR A 1 198 ? 17.427 1.355 -27.408 1.00 93.56 198 THR A C 1
ATOM 1649 O O . THR A 1 198 ? 17.530 0.143 -27.275 1.00 93.56 198 THR A O 1
ATOM 1652 N N . GLY A 1 199 ? 16.272 1.984 -27.171 1.00 94.44 199 GLY A N 1
ATOM 1653 C CA . GLY A 1 199 ? 15.036 1.286 -26.784 1.00 94.44 199 GLY A CA 1
ATOM 1654 C C . GLY A 1 199 ? 14.940 0.886 -25.305 1.00 94.44 199 GLY A C 1
ATOM 1655 O O . GLY A 1 199 ? 13.832 0.684 -24.808 1.00 94.44 199 GLY A O 1
ATOM 1656 N N . SER A 1 200 ? 16.054 0.882 -24.563 1.00 96.50 200 SER A N 1
ATOM 1657 C CA . SER A 1 200 ? 16.094 0.486 -23.144 1.00 96.50 200 SER A CA 1
ATOM 1658 C C . SER A 1 200 ? 15.134 1.269 -22.243 1.00 96.50 200 SER A C 1
ATOM 1660 O O . SER A 1 200 ? 14.625 0.732 -21.265 1.00 96.50 200 SER A O 1
ATOM 1662 N N . THR A 1 201 ? 14.860 2.538 -22.557 1.00 96.56 201 THR A N 1
ATOM 1663 C CA . THR A 1 201 ? 13.884 3.355 -21.823 1.00 96.56 201 THR A CA 1
ATOM 1664 C C . THR A 1 201 ? 12.475 2.777 -21.903 1.00 96.56 201 THR A C 1
ATOM 1666 O O . THR A 1 201 ? 11.790 2.723 -20.886 1.00 96.56 201 THR A O 1
ATOM 1669 N N . LYS A 1 202 ? 12.051 2.333 -23.093 1.00 96.94 202 LYS A N 1
ATOM 1670 C CA . LYS A 1 202 ? 10.709 1.785 -23.312 1.00 96.94 202 LYS A CA 1
ATOM 1671 C C . LYS A 1 202 ? 10.579 0.415 -22.654 1.00 96.94 202 LYS A C 1
ATOM 1673 O O . LYS A 1 202 ? 9.623 0.204 -21.924 1.00 96.94 202 LYS A O 1
ATOM 1678 N N . ILE A 1 203 ? 11.563 -0.465 -22.854 1.00 97.94 203 ILE A N 1
ATOM 1679 C CA . ILE A 1 203 ? 11.582 -1.807 -22.245 1.00 97.94 203 ILE A CA 1
ATOM 1680 C C . ILE A 1 203 ? 11.492 -1.698 -20.720 1.00 97.94 203 ILE A C 1
ATOM 1682 O O . ILE A 1 203 ? 10.594 -2.276 -20.120 1.00 97.94 203 ILE A O 1
ATOM 1686 N N . ARG A 1 204 ? 12.330 -0.850 -20.109 1.00 98.12 204 ARG A N 1
ATOM 1687 C CA . ARG A 1 204 ? 12.291 -0.585 -18.664 1.00 98.12 204 ARG A CA 1
ATOM 1688 C C . ARG A 1 204 ? 10.922 -0.104 -18.189 1.00 98.12 204 ARG A C 1
ATOM 1690 O O . ARG A 1 204 ? 10.485 -0.509 -17.124 1.00 98.12 204 ARG A O 1
ATOM 1697 N N . ALA A 1 205 ? 10.263 0.780 -18.936 1.00 98.25 205 ALA A N 1
ATOM 1698 C CA . ALA A 1 205 ? 8.946 1.275 -18.549 1.00 98.25 205 ALA A CA 1
ATOM 1699 C C . ALA A 1 205 ? 7.901 0.147 -18.505 1.00 98.25 205 ALA A C 1
ATOM 1701 O O . ALA A 1 205 ? 7.118 0.102 -17.561 1.00 98.25 205 ALA A O 1
ATOM 1702 N N . TYR A 1 206 ? 7.918 -0.771 -19.479 1.00 98.50 206 TYR A N 1
ATOM 1703 C CA . TYR A 1 206 ? 7.033 -1.939 -19.470 1.00 98.50 206 TYR A CA 1
ATOM 1704 C C . TYR A 1 206 ? 7.363 -2.907 -18.337 1.00 98.50 206 TYR A C 1
ATOM 1706 O O . TYR A 1 206 ? 6.456 -3.255 -17.598 1.00 98.50 206 TYR A O 1
ATOM 1714 N N . GLU A 1 207 ? 8.635 -3.241 -18.113 1.00 98.50 207 GLU A N 1
ATOM 1715 C CA . GLU A 1 207 ? 9.008 -4.131 -17.003 1.00 98.50 207 GLU A CA 1
ATOM 1716 C C . GLU A 1 207 ? 8.621 -3.544 -15.637 1.00 98.50 207 GLU A C 1
ATOM 1718 O O . GLU A 1 207 ? 8.122 -4.258 -14.777 1.00 98.50 207 GLU A O 1
ATOM 1723 N N . VAL A 1 208 ? 8.764 -2.227 -15.437 1.00 98.56 208 VAL A N 1
ATOM 1724 C CA . VAL A 1 208 ? 8.277 -1.571 -14.210 1.00 98.56 208 VAL A CA 1
ATOM 1725 C C . VAL A 1 208 ? 6.753 -1.648 -14.097 1.00 98.56 208 VAL A C 1
ATOM 1727 O O . VAL A 1 208 ? 6.231 -1.885 -13.011 1.00 98.56 208 VAL A O 1
ATOM 1730 N N . LYS A 1 209 ? 6.026 -1.470 -15.205 1.00 98.44 209 LYS A N 1
ATOM 1731 C CA . LYS A 1 209 ? 4.572 -1.665 -15.224 1.00 98.44 209 LYS A CA 1
ATOM 1732 C C . LYS A 1 209 ? 4.196 -3.113 -14.899 1.00 98.44 209 LYS A C 1
ATOM 1734 O O . LYS A 1 209 ? 3.182 -3.315 -14.242 1.00 98.44 209 LYS A O 1
ATOM 1739 N N . ASP A 1 210 ? 4.961 -4.095 -15.355 1.00 98.38 210 ASP A N 1
ATOM 1740 C CA . ASP A 1 210 ? 4.683 -5.508 -15.099 1.00 98.38 210 ASP A CA 1
ATOM 1741 C C . ASP A 1 210 ? 4.919 -5.850 -13.625 1.00 98.38 210 ASP A C 1
ATOM 1743 O O . ASP A 1 210 ? 4.019 -6.392 -12.996 1.00 98.38 210 ASP A O 1
ATOM 1747 N N . ILE A 1 211 ? 6.000 -5.344 -13.018 1.00 98.50 211 ILE A N 1
ATOM 1748 C CA . ILE A 1 211 ? 6.207 -5.411 -11.559 1.00 98.50 211 ILE A CA 1
ATOM 1749 C C . ILE A 1 211 ? 4.999 -4.839 -10.796 1.00 98.50 211 ILE A C 1
ATOM 1751 O O . ILE A 1 211 ? 4.561 -5.404 -9.795 1.00 98.50 211 ILE A O 1
ATOM 1755 N N . TYR A 1 212 ? 4.433 -3.718 -11.259 1.00 98.31 212 TYR A N 1
ATOM 1756 C CA . TYR A 1 212 ? 3.229 -3.141 -10.652 1.00 98.31 212 TYR A CA 1
ATOM 1757 C C . TYR A 1 212 ? 1.981 -4.009 -10.850 1.00 98.31 212 TYR A C 1
ATOM 1759 O O . TYR A 1 212 ? 1.135 -4.045 -9.957 1.00 98.31 212 TYR A O 1
ATOM 1767 N N . ASN A 1 213 ? 1.843 -4.694 -11.990 1.00 96.94 213 ASN A N 1
ATOM 1768 C CA . ASN A 1 213 ? 0.713 -5.595 -12.248 1.00 96.94 213 ASN A CA 1
ATOM 1769 C C . ASN A 1 213 ? 0.787 -6.832 -11.350 1.00 96.94 213 ASN A C 1
ATOM 1771 O O . ASN A 1 213 ? -0.233 -7.212 -10.785 1.00 96.94 213 ASN A O 1
ATOM 1775 N N . ASP A 1 214 ? 1.980 -7.390 -11.160 1.00 96.31 214 ASP A N 1
ATOM 1776 C CA . ASP A 1 214 ? 2.202 -8.558 -10.304 1.00 96.31 214 ASP A CA 1
ATOM 1777 C C . ASP A 1 214 ? 1.971 -8.211 -8.823 1.00 96.31 214 ASP A C 1
ATOM 1779 O O . ASP A 1 214 ? 1.335 -8.953 -8.063 1.00 96.31 214 ASP A O 1
ATOM 1783 N N . ALA A 1 215 ? 2.460 -7.039 -8.403 1.00 96.44 215 ALA A N 1
ATOM 1784 C CA . ALA A 1 215 ? 2.349 -6.591 -7.022 1.00 96.44 215 ALA A CA 1
ATOM 1785 C C . ALA A 1 215 ? 0.928 -6.153 -6.638 1.00 96.44 215 ALA A C 1
ATOM 1787 O O . ALA A 1 215 ? 0.494 -6.405 -5.517 1.00 96.44 215 ALA A O 1
ATOM 1788 N N . ALA A 1 216 ? 0.190 -5.513 -7.543 1.00 96.62 216 ALA A N 1
ATOM 1789 C CA . ALA A 1 216 ? -1.175 -5.054 -7.293 1.00 96.62 216 ALA A CA 1
ATOM 1790 C C . ALA A 1 216 ? -2.066 -5.323 -8.514 1.00 96.62 216 ALA A C 1
ATOM 1792 O O . ALA A 1 216 ? -2.430 -4.380 -9.231 1.00 96.62 216 ALA A O 1
ATOM 1793 N N . PRO A 1 217 ? -2.422 -6.593 -8.778 1.00 96.56 217 PRO A N 1
ATOM 1794 C CA . PRO A 1 217 ? -3.281 -6.937 -9.901 1.00 96.56 217 PRO A CA 1
ATOM 1795 C C . PRO A 1 217 ? -4.657 -6.295 -9.719 1.00 96.56 217 PRO A C 1
ATOM 1797 O O . PRO A 1 217 ? -5.221 -6.297 -8.625 1.00 96.56 217 PRO A O 1
ATOM 1800 N N . ILE A 1 218 ? -5.213 -5.742 -10.799 1.00 95.75 218 ILE A N 1
ATOM 1801 C CA . ILE A 1 218 ? -6.545 -5.125 -10.784 1.00 95.75 218 ILE A CA 1
ATOM 1802 C C . ILE A 1 218 ? -7.586 -6.243 -10.952 1.00 95.75 218 ILE A C 1
ATOM 1804 O O . ILE A 1 218 ? -7.631 -6.851 -12.024 1.00 95.75 218 ILE A O 1
ATOM 1808 N N . PRO A 1 219 ? -8.438 -6.524 -9.947 1.00 92.56 219 PRO A N 1
ATOM 1809 C CA . PRO A 1 219 ? -9.511 -7.502 -10.086 1.00 92.56 219 PRO A CA 1
ATOM 1810 C C . PRO A 1 219 ? -10.474 -7.094 -11.201 1.00 92.56 219 PRO A C 1
ATOM 1812 O O . PRO A 1 219 ? -10.896 -5.938 -11.274 1.00 92.56 219 PRO A O 1
ATOM 1815 N N . GLY A 1 220 ? -10.792 -8.035 -12.086 1.00 86.81 220 GLY A N 1
ATOM 1816 C CA . GLY A 1 220 ? -11.778 -7.861 -13.150 1.00 86.81 220 GLY A CA 1
ATOM 1817 C C . GLY A 1 220 ? -13.128 -8.479 -12.791 1.00 86.81 220 GLY A C 1
ATOM 1818 O O . GLY A 1 220 ? -13.290 -9.080 -11.733 1.00 86.81 220 GLY A O 1
ATOM 1819 N N . GLU A 1 221 ? -14.090 -8.360 -13.706 1.00 79.88 221 GLU A N 1
ATOM 1820 C CA . GLU A 1 221 ? -15.389 -9.047 -13.599 1.00 79.88 221 GLU A CA 1
ATOM 1821 C C . GLU A 1 221 ? -15.247 -10.568 -13.755 1.00 79.88 221 GLU A C 1
ATOM 1823 O O . GLU A 1 221 ? -16.004 -11.339 -13.169 1.00 79.88 221 GLU A O 1
ATOM 1828 N N . VAL A 1 222 ? -14.253 -11.003 -14.537 1.00 81.12 222 VAL A N 1
ATOM 1829 C CA . VAL A 1 222 ? -13.947 -12.417 -14.760 1.00 81.12 222 VAL A CA 1
ATOM 1830 C C . VAL A 1 222 ? -12.890 -12.877 -13.750 1.00 81.12 222 VAL A C 1
ATOM 1832 O O . VAL A 1 222 ? -11.878 -12.186 -13.588 1.00 81.12 222 VAL A O 1
ATOM 1835 N N . PRO A 1 223 ? -13.069 -14.045 -13.102 1.00 73.81 223 PRO A N 1
ATOM 1836 C CA . PRO A 1 223 ? -12.068 -14.604 -12.203 1.00 73.81 223 PRO A CA 1
ATOM 1837 C C . PRO A 1 223 ? -10.717 -14.807 -12.899 1.00 73.81 223 PRO A C 1
ATOM 1839 O O . PRO A 1 223 ? -10.612 -15.534 -13.885 1.00 73.81 223 PRO A O 1
ATOM 1842 N N . ASN A 1 224 ? -9.674 -14.191 -12.346 1.00 86.38 224 ASN A N 1
ATOM 1843 C CA . ASN A 1 224 ? -8.276 -14.441 -12.689 1.00 86.38 224 ASN A CA 1
ATOM 1844 C C . ASN A 1 224 ? -7.544 -14.864 -11.410 1.00 86.38 224 ASN A C 1
ATOM 1846 O O . ASN A 1 224 ? -7.638 -14.155 -10.404 1.00 86.38 224 ASN A O 1
ATOM 1850 N N . SER A 1 225 ? -6.804 -15.977 -11.459 1.00 87.50 225 SER A N 1
ATOM 1851 C CA . SER A 1 225 ? -6.153 -16.592 -10.297 1.00 87.50 225 SER A CA 1
ATOM 1852 C C . SER A 1 225 ? -5.314 -15.603 -9.493 1.00 87.50 225 SER A C 1
ATOM 1854 O O . SER A 1 225 ? -5.459 -15.543 -8.277 1.00 87.50 225 SER A O 1
ATOM 1856 N N . GLU A 1 226 ? -4.501 -14.779 -10.154 1.00 88.56 226 GLU A N 1
ATOM 1857 C CA . GLU A 1 226 ? -3.620 -13.814 -9.480 1.00 88.56 226 GLU A CA 1
ATOM 1858 C C . GLU A 1 226 ? -4.415 -12.740 -8.734 1.00 88.56 226 GLU A C 1
ATOM 1860 O O . GLU A 1 226 ? -4.182 -12.482 -7.553 1.00 88.56 226 GLU A O 1
ATOM 1865 N N . SER A 1 227 ? -5.416 -12.158 -9.398 1.00 89.81 227 SER A N 1
ATOM 1866 C CA . SER A 1 227 ? -6.277 -11.145 -8.783 1.00 89.81 227 SER A CA 1
ATOM 1867 C C . SER A 1 227 ? -7.139 -11.711 -7.651 1.00 89.81 227 SER A C 1
ATOM 1869 O O . SER A 1 227 ? -7.356 -11.036 -6.647 1.00 89.81 227 SER A O 1
ATOM 1871 N N . SER A 1 228 ? -7.598 -12.961 -7.770 1.00 92.00 228 SER A N 1
ATOM 1872 C CA . SER A 1 228 ? -8.375 -13.633 -6.728 1.00 92.00 228 SER A CA 1
ATOM 1873 C C . SER A 1 228 ? -7.525 -13.950 -5.498 1.00 92.00 228 SER A C 1
ATOM 1875 O O . SER A 1 228 ? -8.008 -13.778 -4.378 1.00 92.00 228 SER A O 1
ATOM 1877 N N . VAL A 1 229 ? -6.266 -14.363 -5.688 1.00 94.38 229 VAL A N 1
ATOM 1878 C CA . VAL A 1 229 ? -5.302 -14.549 -4.591 1.00 94.38 229 VAL A CA 1
ATOM 1879 C C . VAL A 1 229 ? -5.037 -13.218 -3.895 1.00 94.38 229 VAL A C 1
ATOM 1881 O O . VAL A 1 229 ? -5.209 -13.136 -2.683 1.00 94.38 229 VAL A O 1
ATOM 1884 N N . PHE A 1 230 ? -4.751 -12.159 -4.652 1.00 95.44 230 PHE A N 1
ATOM 1885 C CA . PHE A 1 230 ? -4.504 -10.828 -4.096 1.00 95.44 230 PHE A CA 1
ATOM 1886 C C . PHE A 1 230 ? -5.688 -10.290 -3.275 1.00 95.44 230 PHE A C 1
ATOM 1888 O O . PHE A 1 230 ? -5.518 -9.808 -2.156 1.00 95.44 230 PHE A O 1
ATOM 1895 N N . VAL A 1 231 ? -6.918 -10.420 -3.789 1.00 95.00 231 VAL A N 1
ATOM 1896 C CA . VAL A 1 231 ? -8.133 -10.029 -3.052 1.00 95.00 231 VAL A CA 1
ATOM 1897 C C . VAL A 1 231 ? -8.281 -10.836 -1.764 1.00 95.00 231 VAL A C 1
ATOM 1899 O O . VAL A 1 231 ? -8.667 -10.282 -0.734 1.00 95.00 231 VAL A O 1
ATOM 1902 N N . LYS A 1 232 ? -7.978 -12.139 -1.804 1.00 94.62 232 LYS A N 1
ATOM 1903 C CA . LYS A 1 232 ? -8.028 -13.003 -0.624 1.00 94.62 232 LYS A CA 1
ATOM 1904 C C . LYS A 1 232 ? -6.996 -12.576 0.423 1.00 94.62 232 LYS A C 1
ATOM 1906 O O . LYS A 1 232 ? -7.364 -12.477 1.584 1.00 94.62 232 LYS A O 1
ATOM 1911 N N . GLU A 1 233 ? -5.761 -12.286 0.027 1.00 96.69 233 GLU A N 1
ATOM 1912 C CA . GLU A 1 233 ? -4.693 -11.838 0.934 1.00 96.69 233 GLU A CA 1
ATOM 1913 C C . GLU A 1 233 ? -5.063 -10.531 1.645 1.00 96.69 23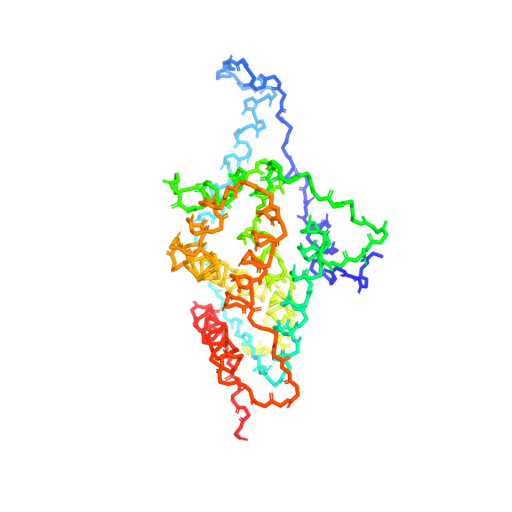3 GLU A C 1
ATOM 1915 O O . GLU A 1 233 ? -5.012 -10.467 2.870 1.00 96.69 233 GLU A O 1
ATOM 1920 N N . ILE A 1 234 ? -5.538 -9.520 0.905 1.00 96.69 234 ILE A N 1
ATOM 1921 C CA . ILE A 1 234 ? -5.997 -8.257 1.507 1.00 96.69 234 ILE A CA 1
ATOM 1922 C C . ILE A 1 234 ? -7.193 -8.484 2.444 1.00 96.69 234 ILE A C 1
ATOM 1924 O O . ILE A 1 234 ? -7.284 -7.853 3.496 1.00 96.69 234 ILE A O 1
ATOM 1928 N N . ARG A 1 235 ? -8.116 -9.386 2.083 1.00 95.19 235 ARG A N 1
ATOM 1929 C CA . ARG A 1 235 ? -9.254 -9.741 2.940 1.00 95.19 235 ARG A CA 1
ATOM 1930 C C . ARG A 1 235 ? -8.798 -10.406 4.239 1.00 95.19 235 ARG A C 1
ATOM 1932 O O . ARG A 1 235 ? -9.375 -10.105 5.279 1.00 95.19 235 ARG A O 1
ATOM 1939 N N . GLU A 1 236 ? -7.815 -11.301 4.194 1.00 95.81 236 GLU A N 1
ATOM 1940 C CA . GLU A 1 236 ? -7.285 -11.932 5.408 1.00 95.81 236 GLU A CA 1
ATOM 1941 C C . GLU A 1 236 ? -6.545 -10.919 6.290 1.00 95.81 236 GLU A C 1
ATOM 1943 O O . GLU A 1 236 ? -6.866 -10.841 7.469 1.00 95.81 236 GLU A O 1
ATOM 1948 N N . ILE A 1 237 ? -5.711 -10.039 5.720 1.00 96.69 237 ILE A N 1
ATOM 1949 C CA . ILE A 1 237 ? -5.088 -8.920 6.461 1.00 96.69 237 ILE A CA 1
ATOM 1950 C C . ILE A 1 237 ? -6.150 -8.076 7.181 1.00 96.69 237 ILE A C 1
ATOM 1952 O O . ILE A 1 237 ? -6.031 -7.745 8.359 1.00 96.69 237 ILE A O 1
ATOM 1956 N N . LEU A 1 238 ? -7.236 -7.739 6.483 1.00 95.44 238 LEU A N 1
ATOM 1957 C CA . LEU A 1 238 ? -8.319 -6.957 7.066 1.00 95.44 238 LEU A CA 1
ATOM 1958 C C . LEU A 1 238 ? -9.050 -7.715 8.186 1.00 95.44 238 LEU A C 1
ATOM 1960 O O . LEU A 1 238 ? -9.385 -7.117 9.207 1.00 95.44 238 LEU A O 1
ATOM 1964 N N . LYS A 1 239 ? -9.298 -9.018 8.015 1.00 93.88 239 LYS A N 1
ATOM 1965 C CA . LYS A 1 239 ? -9.929 -9.866 9.039 1.00 93.88 239 LYS A CA 1
ATOM 1966 C C . LYS A 1 239 ? -9.068 -10.003 10.283 1.00 93.88 239 LYS A C 1
ATOM 1968 O O . LYS A 1 239 ? -9.603 -9.939 11.389 1.00 93.88 239 LYS A O 1
ATOM 1973 N N . GLU A 1 240 ? -7.769 -10.201 10.102 1.00 94.69 240 GLU A N 1
ATOM 1974 C CA . GLU A 1 240 ? -6.796 -10.290 11.186 1.00 94.69 240 GLU A CA 1
ATOM 1975 C C . GLU A 1 240 ? -6.741 -8.971 11.954 1.00 94.69 240 GLU A C 1
ATOM 1977 O O . GLU A 1 240 ? -6.892 -8.979 13.173 1.00 94.69 240 GLU A O 1
ATOM 1982 N N . ALA A 1 241 ? -6.661 -7.836 11.252 1.00 94.62 241 ALA A N 1
ATOM 1983 C CA . ALA A 1 241 ? -6.687 -6.517 11.878 1.00 94.62 241 ALA A CA 1
ATOM 1984 C C . ALA A 1 241 ? -7.998 -6.229 12.628 1.00 94.62 241 ALA A C 1
ATOM 1986 O O . ALA A 1 241 ? -7.974 -5.693 13.735 1.00 94.62 241 ALA A O 1
ATOM 1987 N N . ILE A 1 242 ? -9.147 -6.605 12.055 1.00 93.25 242 ILE A N 1
ATOM 1988 C CA . ILE A 1 242 ? -10.449 -6.452 12.717 1.00 93.25 242 ILE A CA 1
ATOM 1989 C C . ILE A 1 242 ? -10.521 -7.325 13.970 1.00 93.25 242 ILE A C 1
ATOM 1991 O O . ILE A 1 242 ? -10.947 -6.843 15.014 1.00 93.25 242 ILE A O 1
ATOM 1995 N N . SER A 1 243 ? -10.062 -8.573 13.892 1.00 91.31 243 SER A N 1
ATOM 1996 C CA . SER A 1 243 ? -10.087 -9.503 15.026 1.00 91.31 243 SER A CA 1
ATOM 1997 C C . SER A 1 243 ? -9.128 -9.076 16.141 1.00 91.31 243 SER A C 1
ATOM 1999 O O . SER A 1 243 ? -9.456 -9.213 17.313 1.00 91.31 243 SER A O 1
ATOM 2001 N N . ALA A 1 244 ? -7.963 -8.525 15.790 1.00 88.31 244 ALA A N 1
ATOM 2002 C CA . ALA A 1 244 ? -7.001 -7.977 16.745 1.00 88.31 244 ALA A CA 1
ATOM 2003 C C . ALA A 1 244 ? -7.508 -6.708 17.456 1.00 88.31 244 ALA A C 1
ATOM 2005 O O . ALA A 1 244 ? -7.059 -6.408 18.558 1.00 88.31 244 ALA A O 1
ATOM 2006 N N . GLY A 1 245 ? -8.433 -5.968 16.835 1.00 84.44 245 GLY A N 1
ATOM 2007 C CA . GLY A 1 245 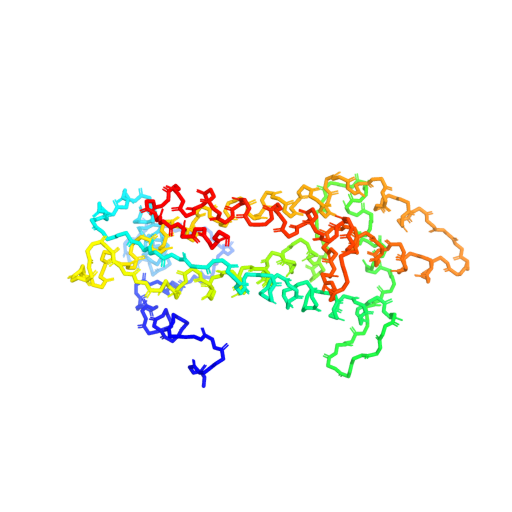? -9.114 -4.812 17.425 1.00 84.44 245 GLY A CA 1
ATOM 2008 C C . GLY A 1 245 ? -10.494 -5.127 18.013 1.00 84.44 245 GLY A C 1
ATOM 2009 O O . GLY A 1 245 ? -11.327 -4.222 18.087 1.00 84.44 245 GLY A O 1
ATOM 2010 N N . ASP A 1 246 ? -10.746 -6.391 18.372 1.00 84.81 246 ASP A N 1
ATOM 2011 C CA . ASP A 1 246 ? -11.993 -6.897 18.967 1.00 84.81 246 ASP A CA 1
ATOM 2012 C C . ASP A 1 246 ? -13.259 -6.697 18.105 1.00 84.81 246 ASP A C 1
ATOM 2014 O O . ASP A 1 246 ? -14.383 -6.717 18.602 1.00 84.81 246 ASP A O 1
ATOM 2018 N N . GLY A 1 247 ? -13.106 -6.520 16.792 1.00 85.19 247 GLY A N 1
ATOM 2019 C CA . GLY A 1 247 ? -14.205 -6.418 15.835 1.00 85.19 247 GLY A CA 1
ATOM 2020 C C . GLY A 1 247 ? -14.689 -7.771 15.296 1.00 85.19 247 GLY A C 1
ATOM 2021 O O . GLY A 1 247 ? -14.033 -8.806 15.426 1.00 85.19 247 GLY A O 1
ATOM 2022 N N . LYS A 1 248 ? -15.851 -7.768 14.631 1.00 89.31 248 LYS A N 1
ATOM 2023 C CA . LYS A 1 248 ? -16.472 -8.958 14.021 1.00 89.31 248 LYS A CA 1
ATOM 2024 C C . LYS A 1 248 ? -16.718 -8.743 12.526 1.00 89.31 248 LYS A C 1
ATOM 2026 O O . LYS A 1 248 ? -17.172 -7.681 12.108 1.00 89.31 248 LYS A O 1
ATOM 2031 N N . ILE A 1 249 ? -16.488 -9.774 11.712 1.00 85.00 249 ILE A N 1
ATOM 2032 C CA . ILE A 1 249 ? -16.908 -9.809 10.301 1.00 85.00 249 ILE A CA 1
ATOM 2033 C C . ILE A 1 249 ? -17.978 -10.880 10.143 1.00 85.00 249 ILE A C 1
ATOM 2035 O O . ILE A 1 249 ? -17.722 -12.061 10.391 1.00 85.00 249 ILE A O 1
ATOM 2039 N N . ASN A 1 250 ? -19.160 -10.474 9.686 1.00 78.56 250 ASN A N 1
ATOM 2040 C CA . ASN A 1 250 ? -20.182 -11.414 9.261 1.00 78.56 250 ASN A CA 1
ATOM 2041 C C . ASN A 1 250 ? -19.745 -12.017 7.927 1.00 78.56 250 ASN A C 1
ATOM 2043 O O . ASN A 1 250 ? -19.557 -11.303 6.945 1.00 78.56 250 ASN A O 1
ATOM 2047 N N . ARG A 1 251 ? -19.569 -13.341 7.886 1.00 57.19 251 ARG A N 1
ATOM 2048 C CA . ARG A 1 251 ? -19.443 -14.046 6.611 1.00 57.19 251 ARG A CA 1
ATOM 2049 C C . ARG A 1 251 ? -20.829 -14.150 6.000 1.00 57.19 251 ARG A C 1
ATOM 2051 O O . ARG A 1 251 ? -21.693 -14.815 6.570 1.00 57.19 251 ARG A O 1
ATOM 2058 N N . THR A 1 252 ? -21.025 -13.544 4.840 1.00 47.72 252 THR A N 1
ATOM 2059 C CA . THR A 1 252 ? -22.126 -13.936 3.963 1.00 47.72 252 THR A CA 1
ATOM 2060 C C . THR A 1 252 ? -21.813 -15.354 3.480 1.00 47.72 252 THR A C 1
ATOM 2062 O O . THR A 1 252 ? -20.762 -15.585 2.878 1.00 47.72 252 THR A O 1
ATOM 2065 N N . VAL A 1 253 ? -22.656 -16.311 3.880 1.00 33.94 253 VAL A N 1
ATOM 2066 C CA . VAL A 1 253 ? -22.595 -17.726 3.466 1.00 33.94 253 VAL A CA 1
ATOM 2067 C C . VAL A 1 253 ? -22.837 -17.839 1.968 1.00 33.94 253 VAL A C 1
ATOM 2069 O O . VAL A 1 253 ? -23.754 -17.141 1.481 1.00 33.94 253 VAL A O 1
#

pLDDT: mean 86.94, std 14.77, range [31.67, 98.56]

Sequence (253 aa):
MGKTLGQRAERVLRSCKSDRIFFLSKTQNTFKTDKRSLIYNEFKKMLAAIYKTIEPPIPTDATPVYDDSNLVLNIQKAAMEFHKPWEARLKLKHDPRIQPEHWARIKALTRRLGELNIDEYNNLKPVADMLGRFQTHLYLFVDNPISWDPDYAPDEMKQASIDNITQELNSQLHQFFSERLFKEQIKNWHQAYSHRGTGSTKIRAYEVKDIYNDAAPIPGEVPNSESSVFVKEIREILKEAISAGDGKINRTV

Foldseek 3Di:
DCVPQHPCVVVVVVVCPPLVDADADPPVDDDDCDPPDSNNVSVVSNVVVVVVVVPPQDPQPKAFEAECPCVLVLLLQLLVQLLPQLCCLLVNDPDPVHHHHDLVQLLVQLCCLQPVVHQDDDPRRSLVSSLVSSLSSVLVRLVDGPAMVVRPGDPSSSVSLSVQLSVQLSVLSSVLSCCQLGVVCNNLSNVLNPDDDPPSSVVSSVSNSVSSCQSRPNDDPDDDPSSVVVSVVSVVSSVVSSVSSNYHYDDPD

Radius of gyration: 21.71 Å; chains: 1; bounding box: 47×48×58 Å

Secondary structure (DSSP, 8-state):
-HHHHHHHHHHHHHH--GGG------TTSPPP--TT-HHHHHHHHHHHHHHHTTSPPPP---EEEEE-TTHHHHHHHHHHHHHHHHHHHTTSS--TTSPPPPHHHHHHHHHHHHTS--S-BTTB-HHHHHHHHHHHHHHHHHT--SEEESTT--HHHHHHHHHHHHHHHHHHHHHHHHIIIIITTHHHHHHHHH--STTHHHHHHHHHHHHHHHHS----SS--HHHHHHHHHHHHHHHHHHHHTT-EEE---